Protein AF-A0A2G0CK53-F1 (afdb_monomer)

Sequence (238 aa):
MVSAQPGTYFRSELVPPPQMVYGMLENALGWHLPHQTRKEVMQGLTKLAKKQFGKVQIWKGHPWLSGKESKSAKSGYFSLLQYHLSLEKALVPEDLMTYDDLWSMHLRDRGMNFVGGSRRYDFRLEGLITKLRSTAKEKGPDKQEVGDRKEFVRIELEDLYETEEQKIHSSSLGDAFPMYYVSPKTRGFVVTRTPYRIPVRATPTVWRMLETLDSLAMAPTYLGTSEGWVATKISSDV

Mean predicted aligned error: 13.07 Å

Structure (mmCIF, N/CA/C/O backbone):
data_AF-A0A2G0CK53-F1
#
_entry.id   AF-A0A2G0CK53-F1
#
loop_
_atom_site.group_PDB
_atom_site.id
_atom_site.type_symbol
_atom_site.label_atom_id
_atom_site.label_alt_id
_atom_site.label_comp_id
_atom_site.label_asym_id
_atom_site.label_entity_id
_atom_site.label_seq_id
_atom_site.pdbx_PDB_ins_code
_atom_site.Cartn_x
_atom_site.Cartn_y
_atom_site.Cartn_z
_atom_site.occupancy
_atom_site.B_iso_or_equiv
_atom_site.auth_seq_id
_atom_site.auth_comp_id
_atom_site.auth_asym_id
_atom_site.auth_atom_id
_atom_site.pdbx_PDB_model_num
ATOM 1 N N . MET A 1 1 ? 3.882 -10.645 -0.180 1.00 54.62 1 MET A N 1
ATOM 2 C CA . MET A 1 1 ? 3.269 -9.308 -0.117 1.00 54.62 1 MET A CA 1
ATOM 3 C C . MET A 1 1 ? 4.350 -8.218 -0.104 1.00 54.62 1 MET A C 1
ATOM 5 O O . MET A 1 1 ? 5.265 -8.295 0.695 1.00 54.62 1 MET A O 1
ATOM 9 N N . VAL A 1 2 ? 4.338 -7.230 -1.001 1.00 44.91 2 VAL A N 1
ATOM 10 C CA . VAL A 1 2 ? 5.495 -6.333 -1.256 1.00 44.91 2 VAL A CA 1
ATOM 11 C C . VAL A 1 2 ? 5.549 -5.098 -0.336 1.00 44.91 2 VAL A C 1
ATOM 13 O O . VAL A 1 2 ? 4.781 -4.160 -0.523 1.00 44.91 2 VAL A O 1
ATOM 16 N N . SER A 1 3 ? 6.487 -5.027 0.614 1.00 43.44 3 SER A N 1
ATOM 17 C CA . SER A 1 3 ? 6.595 -3.892 1.558 1.00 43.44 3 SER A CA 1
ATOM 18 C C . SER A 1 3 ? 7.3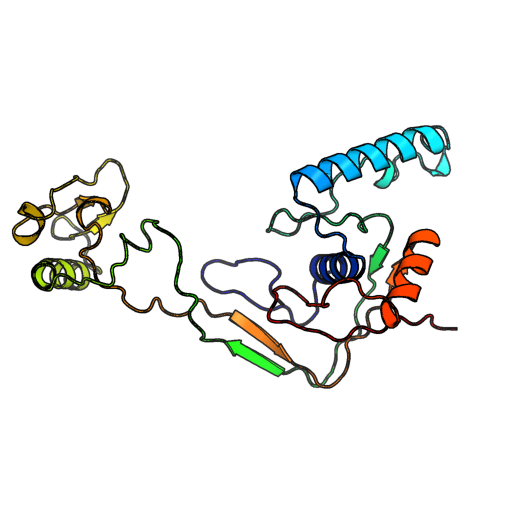44 -2.658 1.023 1.00 43.44 3 SER A C 1
ATOM 20 O O . SER A 1 3 ? 7.168 -1.550 1.539 1.00 43.44 3 SER A O 1
ATOM 22 N N . ALA A 1 4 ? 8.165 -2.821 -0.020 1.00 42.91 4 ALA A N 1
ATOM 23 C CA . ALA A 1 4 ? 8.859 -1.756 -0.749 1.00 42.91 4 ALA A CA 1
ATOM 24 C C . ALA A 1 4 ? 9.447 -2.277 -2.076 1.00 42.91 4 ALA A C 1
ATOM 26 O O . ALA A 1 4 ? 9.569 -3.485 -2.256 1.00 42.91 4 ALA A O 1
ATOM 27 N N . GLN A 1 5 ? 9.892 -1.376 -2.966 1.00 40.53 5 GLN A N 1
ATOM 28 C CA . GLN A 1 5 ? 10.814 -1.712 -4.064 1.00 40.53 5 GLN A CA 1
ATOM 29 C C . GLN A 1 5 ? 12.268 -1.723 -3.562 1.00 40.53 5 GLN A C 1
ATOM 31 O O . GLN A 1 5 ? 12.824 -0.654 -3.300 1.00 40.53 5 GLN A O 1
ATOM 36 N N . PRO A 1 6 ? 12.930 -2.884 -3.433 1.00 34.72 6 PRO A N 1
ATOM 37 C CA . PRO A 1 6 ? 14.384 -2.951 -3.470 1.00 34.72 6 PRO A CA 1
ATOM 38 C C . PRO A 1 6 ? 14.841 -3.015 -4.938 1.00 34.72 6 PRO A C 1
ATOM 40 O O . PRO A 1 6 ? 14.937 -4.088 -5.528 1.00 34.72 6 PRO A O 1
ATOM 43 N N . GLY A 1 7 ? 15.104 -1.862 -5.559 1.00 50.09 7 GLY A N 1
ATOM 44 C CA . GLY A 1 7 ? 15.605 -1.818 -6.940 1.00 50.09 7 GLY A CA 1
ATOM 45 C C . GLY A 1 7 ? 14.625 -2.413 -7.967 1.00 50.09 7 GLY A C 1
ATOM 46 O O . GLY A 1 7 ? 13.477 -1.983 -8.047 1.00 50.09 7 GLY A O 1
ATOM 47 N N . THR A 1 8 ? 15.076 -3.377 -8.777 1.00 41.81 8 THR A N 1
ATOM 48 C CA . THR A 1 8 ? 14.331 -3.971 -9.908 1.00 41.81 8 THR A CA 1
ATOM 49 C C . THR A 1 8 ? 13.354 -5.095 -9.541 1.00 41.81 8 THR A C 1
ATOM 51 O O . THR A 1 8 ? 12.640 -5.555 -10.431 1.00 41.81 8 THR A O 1
ATOM 54 N N . TYR A 1 9 ? 13.278 -5.526 -8.274 1.00 40.31 9 TYR A N 1
ATOM 55 C CA . TYR A 1 9 ? 12.501 -6.705 -7.866 1.00 40.31 9 TYR A CA 1
ATOM 56 C C . TYR A 1 9 ? 11.518 -6.402 -6.732 1.00 40.31 9 TYR A C 1
ATOM 58 O O . TYR A 1 9 ? 11.894 -5.845 -5.701 1.00 40.31 9 TYR A O 1
ATOM 66 N N . PHE A 1 10 ? 10.256 -6.804 -6.885 1.00 54.19 10 PHE A N 1
ATOM 67 C CA . PHE A 1 10 ? 9.254 -6.694 -5.829 1.00 54.19 10 PHE A CA 1
ATOM 68 C C . PHE A 1 10 ? 9.265 -7.952 -4.950 1.00 54.19 10 PHE A C 1
ATOM 70 O O . PHE A 1 10 ? 8.544 -8.916 -5.209 1.00 54.19 10 PHE A O 1
ATOM 77 N N . ARG A 1 11 ? 10.080 -7.944 -3.887 1.00 53.25 11 ARG A N 1
ATOM 78 C CA . ARG A 1 11 ? 10.091 -9.044 -2.912 1.00 53.25 11 ARG A CA 1
ATOM 79 C C . ARG A 1 11 ? 8.818 -9.053 -2.089 1.00 53.25 11 ARG A C 1
ATOM 81 O O . ARG A 1 11 ? 8.485 -8.080 -1.415 1.00 53.25 11 ARG A O 1
ATOM 88 N N . SER A 1 12 ? 8.153 -10.194 -2.118 1.00 63.59 12 SER A N 1
ATOM 89 C CA . SER A 1 12 ? 6.984 -10.462 -1.311 1.00 63.59 12 SER A CA 1
ATOM 90 C C . SER A 1 12 ? 7.384 -10.998 0.065 1.00 63.59 12 SER A C 1
ATOM 92 O O . SER A 1 12 ? 7.984 -12.057 0.167 1.00 63.59 12 SER A O 1
ATOM 94 N N . GLU A 1 13 ? 7.027 -10.284 1.130 1.00 75.94 13 GLU A N 1
ATOM 95 C CA . GLU A 1 13 ? 7.051 -10.789 2.503 1.00 75.94 13 GLU A CA 1
ATOM 96 C C . GLU A 1 13 ? 6.070 -11.957 2.647 1.00 75.94 13 GLU A C 1
ATOM 98 O O . GLU A 1 13 ? 4.979 -11.932 2.065 1.00 75.94 13 GLU A O 1
ATOM 103 N N . LEU A 1 14 ? 6.475 -12.970 3.418 1.00 83.94 14 LEU A N 1
ATOM 104 C CA . LEU A 1 14 ? 5.682 -14.172 3.709 1.00 83.94 14 LEU A CA 1
ATOM 105 C C . LEU A 1 14 ? 4.490 -13.888 4.627 1.00 83.94 14 LEU A C 1
ATOM 107 O O . LEU A 1 14 ? 3.560 -14.683 4.701 1.00 83.94 14 LEU A O 1
ATOM 111 N N . VAL A 1 15 ? 4.528 -12.762 5.332 1.00 86.44 15 VAL A N 1
ATOM 112 C CA . VAL A 1 15 ? 3.482 -12.289 6.234 1.00 86.44 15 VAL A CA 1
ATOM 113 C C . VAL A 1 15 ? 3.083 -10.890 5.778 1.00 86.44 15 VAL A C 1
ATOM 115 O O . VAL A 1 15 ? 3.970 -10.116 5.412 1.00 86.44 15 VAL A O 1
ATOM 118 N N . PRO A 1 16 ? 1.787 -10.537 5.780 1.00 86.25 16 PRO A N 1
ATOM 119 C CA . PRO A 1 16 ? 1.376 -9.187 5.429 1.00 86.25 16 PRO A CA 1
ATOM 120 C C . PRO A 1 16 ? 1.971 -8.166 6.404 1.00 86.25 16 PRO A C 1
ATOM 122 O O . PRO A 1 16 ? 1.742 -8.273 7.613 1.00 86.25 16 PRO A O 1
ATOM 125 N N . PRO A 1 17 ? 2.684 -7.139 5.911 1.00 86.00 17 PRO A N 1
ATOM 126 C CA . PRO A 1 17 ? 3.134 -6.056 6.767 1.00 86.00 17 PRO A CA 1
ATOM 127 C C . PRO A 1 17 ? 1.921 -5.282 7.309 1.00 86.00 17 PRO A C 1
ATOM 129 O O . PRO A 1 17 ? 0.901 -5.175 6.617 1.00 86.00 17 PRO A O 1
ATOM 132 N N . PRO A 1 18 ? 2.023 -4.650 8.495 1.00 87.69 18 PRO A N 1
ATOM 133 C CA . PRO A 1 18 ? 0.874 -4.017 9.140 1.00 87.69 18 PRO A CA 1
ATOM 134 C C . PRO A 1 18 ? 0.131 -3.003 8.273 1.00 87.69 18 PRO A C 1
ATOM 136 O O . PRO A 1 18 ? -1.093 -2.965 8.268 1.00 87.69 18 PRO A O 1
ATOM 139 N N . GLN A 1 19 ? 0.866 -2.236 7.468 1.00 86.94 19 GLN A N 1
ATOM 140 C CA . GLN A 1 19 ? 0.281 -1.227 6.587 1.00 86.94 19 GLN A CA 1
ATOM 141 C C . GLN A 1 19 ? -0.635 -1.828 5.510 1.00 86.94 19 GLN A C 1
ATOM 143 O O . GLN A 1 19 ? -1.606 -1.186 5.120 1.00 86.94 19 GLN A O 1
ATOM 148 N N . MET A 1 20 ? -0.369 -3.058 5.054 1.00 87.56 20 MET A N 1
ATOM 149 C CA . MET A 1 20 ? -1.257 -3.746 4.112 1.00 87.56 20 MET A CA 1
ATOM 150 C C . MET A 1 20 ? -2.536 -4.218 4.779 1.00 87.56 20 MET A C 1
ATOM 152 O O . MET A 1 20 ? -3.602 -4.060 4.197 1.00 87.56 20 MET A O 1
ATOM 156 N N . VAL A 1 21 ? -2.442 -4.751 5.998 1.00 91.38 21 VAL A N 1
ATOM 157 C CA . VAL A 1 21 ? -3.626 -5.144 6.771 1.00 91.38 21 VAL A CA 1
ATOM 158 C C . VAL A 1 21 ? -4.476 -3.912 7.075 1.00 91.38 21 VAL A C 1
ATOM 160 O O . VAL A 1 21 ? -5.684 -3.938 6.880 1.00 91.38 21 VAL A O 1
ATOM 163 N N . TYR A 1 22 ? -3.852 -2.797 7.462 1.00 91.81 22 TYR A N 1
ATOM 164 C CA . TYR A 1 22 ? -4.562 -1.537 7.661 1.00 91.81 22 TYR A CA 1
ATOM 165 C C . TYR A 1 22 ? -5.232 -1.043 6.381 1.00 91.81 22 TYR A C 1
ATOM 167 O O . TYR A 1 22 ? -6.412 -0.721 6.413 1.00 91.81 22 TYR A O 1
ATOM 175 N N . GLY A 1 23 ? -4.518 -1.022 5.253 1.00 90.06 23 GLY A N 1
ATOM 176 C CA . GLY A 1 23 ? -5.098 -0.639 3.964 1.00 90.06 23 GLY A CA 1
ATOM 177 C C . GLY A 1 23 ? -6.263 -1.537 3.545 1.00 90.06 23 GLY A C 1
ATOM 178 O O . GLY A 1 23 ? -7.275 -1.033 3.075 1.00 90.06 23 GLY A O 1
ATOM 179 N N . MET A 1 24 ? -6.155 -2.848 3.774 1.00 92.44 24 MET A N 1
ATOM 180 C CA . MET A 1 24 ? -7.221 -3.817 3.515 1.00 92.44 24 MET A CA 1
ATOM 181 C C . MET A 1 24 ? -8.465 -3.545 4.372 1.00 92.44 24 MET A C 1
ATOM 183 O O . MET A 1 24 ? -9.572 -3.547 3.843 1.00 92.44 24 MET A O 1
ATOM 187 N N . LEU A 1 25 ? -8.297 -3.289 5.673 1.00 93.44 25 LEU A N 1
ATOM 188 C CA . LEU A 1 25 ? -9.416 -2.995 6.575 1.00 93.44 25 LEU A CA 1
ATOM 189 C C . LEU A 1 25 ? -10.057 -1.638 6.271 1.00 93.44 25 LEU A C 1
ATOM 191 O O . LEU A 1 25 ? -11.276 -1.524 6.251 1.00 93.44 25 LEU A O 1
ATOM 195 N N . GLU A 1 26 ? -9.256 -0.612 5.988 1.00 92.69 26 GLU A N 1
ATOM 196 C CA . GLU A 1 26 ? -9.766 0.696 5.567 1.00 92.69 26 GLU A CA 1
ATOM 197 C C . GLU A 1 26 ? -10.551 0.608 4.258 1.00 92.69 26 GLU A C 1
ATOM 199 O O . GLU A 1 26 ? -11.600 1.228 4.130 1.00 92.69 26 GLU A O 1
ATOM 204 N N . ASN A 1 27 ? -10.065 -0.184 3.305 1.00 90.81 27 ASN A N 1
ATOM 205 C CA . ASN A 1 27 ? -10.758 -0.489 2.061 1.00 90.81 27 ASN A CA 1
ATOM 206 C C . ASN A 1 27 ? -12.101 -1.194 2.333 1.00 90.81 27 ASN A C 1
ATOM 208 O O . ASN A 1 27 ? -13.136 -0.723 1.875 1.00 90.81 27 ASN A O 1
ATOM 212 N N . ALA A 1 28 ? -12.121 -2.223 3.187 1.00 92.19 28 ALA A N 1
ATOM 213 C CA . ALA A 1 28 ? -13.361 -2.891 3.593 1.00 92.19 28 ALA A CA 1
ATOM 214 C C . ALA A 1 28 ? -14.378 -1.927 4.242 1.00 92.19 28 ALA A C 1
ATOM 216 O O . ALA A 1 28 ? -15.580 -2.056 4.026 1.00 92.19 28 ALA A O 1
ATOM 217 N N . LEU A 1 29 ? -13.895 -0.925 4.987 1.00 92.38 29 LEU A N 1
ATOM 218 C CA . LEU A 1 29 ? -14.700 0.150 5.585 1.00 92.38 29 LEU A CA 1
ATOM 219 C C . LEU A 1 29 ? -15.085 1.268 4.591 1.00 92.38 29 LEU A C 1
ATOM 221 O O . LEU A 1 29 ? -15.779 2.213 4.966 1.00 92.38 29 LEU A O 1
ATOM 225 N N . GLY A 1 30 ? -14.629 1.200 3.338 1.00 90.75 30 GLY A N 1
ATOM 226 C CA . GLY A 1 30 ? -14.894 2.190 2.291 1.00 90.75 30 GLY A CA 1
ATOM 227 C C . GLY A 1 30 ? -14.040 3.462 2.381 1.00 90.75 30 GLY A C 1
ATOM 228 O O . GLY A 1 30 ? -14.363 4.475 1.762 1.00 90.75 30 GLY A O 1
ATOM 229 N N . TRP A 1 31 ? -12.943 3.460 3.143 1.00 91.25 31 TRP A N 1
ATOM 230 C CA . TRP A 1 31 ? -12.092 4.633 3.392 1.00 91.25 31 TRP A CA 1
ATOM 231 C C . TRP A 1 31 ? -11.041 4.847 2.289 1.00 91.25 31 TRP A C 1
ATOM 233 O O . TRP A 1 31 ? -9.831 4.947 2.527 1.00 91.25 31 TRP A O 1
ATOM 243 N N . HIS A 1 32 ? -11.510 4.986 1.051 1.00 85.06 32 HIS A N 1
ATOM 244 C CA . HIS A 1 32 ? -10.690 5.271 -0.133 1.00 85.06 32 HIS A CA 1
ATOM 245 C C . HIS A 1 32 ? -10.339 6.751 -0.266 1.00 85.06 32 HIS A C 1
ATOM 247 O O . HIS A 1 32 ? -10.683 7.424 -1.235 1.00 85.06 32 HIS A O 1
ATOM 253 N N . LEU A 1 33 ? -9.655 7.280 0.740 1.00 88.62 33 LEU A N 1
ATOM 254 C CA . LEU A 1 33 ? -9.326 8.696 0.788 1.00 88.62 33 LEU A CA 1
ATOM 255 C C . LEU A 1 33 ? -7.995 8.987 0.074 1.00 88.62 33 LEU A C 1
ATOM 257 O O . LEU A 1 33 ? -7.005 8.296 0.345 1.00 88.62 33 LEU A O 1
ATOM 261 N N . PRO A 1 34 ? -7.926 10.029 -0.777 1.00 88.75 34 PRO A N 1
ATOM 262 C CA . PRO A 1 34 ? -6.667 10.540 -1.309 1.00 88.75 34 PRO A CA 1
ATOM 263 C C . PRO A 1 34 ? -5.713 10.987 -0.196 1.00 88.75 34 PRO A C 1
ATOM 265 O O . PRO A 1 34 ? -6.146 11.381 0.888 1.00 88.75 34 PRO A O 1
ATOM 268 N N . HIS A 1 35 ? -4.406 10.995 -0.476 1.00 86.44 35 HIS A N 1
ATOM 269 C CA . HIS A 1 35 ? -3.365 11.359 0.503 1.00 86.44 35 HIS A CA 1
ATOM 270 C C . HIS A 1 35 ? -3.620 12.704 1.193 1.00 86.44 35 HIS A C 1
ATOM 272 O O . HIS A 1 35 ? -3.503 12.820 2.412 1.00 86.44 35 HIS A O 1
ATOM 278 N N . GLN A 1 36 ? -4.011 13.716 0.418 1.00 89.31 36 GLN A N 1
ATOM 279 C CA . GLN A 1 36 ? -4.287 15.052 0.940 1.00 89.31 36 GLN A CA 1
ATOM 280 C C . GLN A 1 36 ? -5.483 15.045 1.905 1.00 89.31 36 GLN A C 1
ATOM 282 O O . GLN A 1 36 ? -5.373 15.518 3.035 1.00 89.31 36 GLN A O 1
ATOM 287 N N . THR A 1 37 ? -6.582 14.403 1.510 1.00 92.56 37 THR A N 1
ATOM 288 C CA . THR A 1 37 ? -7.776 14.249 2.349 1.00 92.56 37 THR A CA 1
ATOM 289 C C . THR A 1 37 ? -7.476 13.456 3.622 1.00 92.56 37 THR A C 1
ATOM 291 O O . THR A 1 37 ? -7.941 13.816 4.700 1.00 92.56 37 THR A O 1
ATOM 294 N N . ARG A 1 38 ? -6.637 12.412 3.553 1.00 90.81 38 ARG A N 1
ATOM 295 C CA . ARG A 1 38 ? -6.195 11.660 4.743 1.00 90.81 38 ARG A CA 1
ATOM 296 C C . ARG A 1 38 ? -5.470 12.553 5.744 1.00 90.81 38 ARG A C 1
ATOM 298 O O . ARG A 1 38 ? -5.725 12.451 6.943 1.00 90.81 38 ARG A O 1
ATOM 305 N N . LYS A 1 39 ? -4.589 13.441 5.270 1.00 89.81 39 LYS A N 1
ATOM 306 C CA . LYS A 1 39 ? -3.875 14.392 6.137 1.00 89.81 39 LYS A CA 1
ATOM 307 C C . LYS A 1 39 ? -4.840 15.347 6.827 1.00 89.81 39 LYS A C 1
ATOM 309 O O . LYS A 1 39 ? -4.709 15.573 8.027 1.00 89.81 39 LYS A O 1
ATOM 314 N N . GLU A 1 40 ? -5.817 15.866 6.094 1.00 93.00 40 GLU A N 1
ATOM 315 C CA . GLU A 1 40 ? -6.851 16.752 6.637 1.00 93.00 40 GLU A CA 1
ATOM 316 C C . GLU A 1 40 ? -7.693 16.047 7.707 1.00 93.00 40 GLU A C 1
ATOM 318 O O . GLU A 1 40 ? -7.871 16.584 8.805 1.00 93.00 40 GLU A O 1
ATOM 323 N N . VAL A 1 41 ? -8.123 14.808 7.441 1.00 92.56 41 VAL A N 1
ATOM 324 C CA . VAL A 1 41 ? -8.849 13.973 8.409 1.00 92.56 41 VAL A CA 1
ATOM 325 C C . VAL A 1 41 ? -8.010 13.740 9.664 1.00 92.56 41 VAL A C 1
ATOM 327 O O . VAL A 1 41 ? -8.489 13.991 10.770 1.00 92.56 41 VAL A O 1
ATOM 330 N N . MET A 1 42 ? -6.741 13.341 9.527 1.00 90.44 42 MET A N 1
ATOM 331 C CA . MET A 1 42 ? -5.854 13.140 10.677 1.00 90.44 42 MET A CA 1
ATOM 332 C C . MET A 1 42 ? -5.657 14.414 11.494 1.00 90.44 42 MET A C 1
ATOM 334 O O . MET A 1 42 ? -5.734 14.372 12.721 1.00 90.44 42 MET A O 1
ATOM 338 N N . GLN A 1 43 ? -5.458 15.561 10.844 1.00 90.81 43 GLN A N 1
ATOM 339 C CA . GLN A 1 43 ? -5.349 16.844 11.538 1.00 90.81 43 GLN A CA 1
ATOM 340 C C . GLN A 1 43 ? -6.632 17.187 12.302 1.00 90.81 43 GLN A C 1
ATOM 342 O O . GLN A 1 43 ? -6.556 17.664 13.437 1.00 90.81 43 GLN A O 1
ATOM 347 N N . GLY A 1 44 ? -7.802 16.935 11.707 1.00 92.81 44 GLY A N 1
ATOM 348 C CA . GLY A 1 44 ? -9.101 17.098 12.358 1.00 92.81 44 GLY A CA 1
ATOM 349 C C . GLY A 1 44 ? -9.239 16.213 13.598 1.00 92.81 44 GLY A C 1
ATOM 350 O O . GLY A 1 44 ? -9.517 16.718 14.689 1.00 92.81 44 GLY A O 1
ATOM 351 N N . LEU A 1 45 ? -8.953 14.916 13.458 1.00 90.38 45 LEU A N 1
ATOM 352 C CA . LEU A 1 45 ? -8.980 13.944 14.555 1.00 90.38 45 LEU A CA 1
ATOM 353 C C . LEU A 1 45 ? -8.020 14.339 15.684 1.00 90.38 45 LEU A C 1
ATOM 355 O O . LEU A 1 45 ? -8.408 14.349 16.850 1.00 90.38 45 LEU A O 1
ATOM 359 N N . THR A 1 46 ? -6.794 14.750 15.357 1.00 91.00 46 THR A N 1
ATOM 360 C CA . THR A 1 46 ? -5.812 15.199 16.352 1.00 91.00 46 THR A CA 1
ATOM 361 C C . THR A 1 46 ? -6.254 16.477 17.067 1.00 91.00 46 THR A C 1
ATOM 363 O O . THR A 1 46 ? -6.066 16.589 18.279 1.00 91.00 46 THR A O 1
ATOM 366 N N . LYS A 1 47 ? -6.867 17.444 16.369 1.00 92.62 47 LYS A N 1
ATOM 367 C CA . LYS A 1 47 ? -7.419 18.658 17.002 1.00 92.62 47 LYS A CA 1
ATOM 368 C C . LYS A 1 47 ? -8.523 18.309 18.004 1.00 92.62 47 LYS A C 1
ATOM 370 O O . LYS A 1 47 ? -8.504 18.823 19.124 1.00 92.62 47 LYS A O 1
ATOM 375 N N . LEU A 1 48 ? -9.444 17.418 17.631 1.00 91.06 48 LEU A N 1
ATOM 376 C CA . LEU A 1 48 ? -10.512 16.946 18.517 1.00 91.06 48 LEU A CA 1
ATOM 377 C C . LEU A 1 48 ? -9.949 16.196 19.731 1.00 91.06 48 LEU A C 1
ATOM 379 O O . LEU A 1 48 ? -10.318 16.505 20.865 1.00 91.06 48 LEU A O 1
ATOM 383 N N . ALA A 1 49 ? -8.990 15.296 19.509 1.00 89.62 49 ALA A N 1
ATOM 384 C CA . ALA A 1 49 ? -8.326 14.548 20.570 1.00 89.62 49 ALA A CA 1
ATOM 385 C C . ALA A 1 49 ? -7.600 15.473 21.561 1.00 89.62 49 ALA A C 1
ATOM 387 O O . ALA A 1 49 ? -7.766 15.336 22.772 1.00 89.62 49 ALA A O 1
ATOM 388 N N . LYS A 1 50 ? -6.858 16.480 21.073 1.00 91.12 50 LYS A N 1
ATOM 389 C CA . LYS A 1 50 ? -6.207 17.492 21.926 1.00 91.12 50 LYS A CA 1
ATOM 390 C C . LYS A 1 50 ? -7.216 18.304 22.734 1.00 91.12 50 LYS A C 1
ATOM 392 O O . LYS A 1 50 ? -6.962 18.579 23.904 1.00 91.12 50 LYS A O 1
ATOM 397 N N . LYS A 1 51 ? -8.351 18.679 22.137 1.00 91.75 51 LYS A N 1
ATOM 398 C CA . LYS A 1 51 ? -9.408 19.430 22.828 1.00 91.75 51 LYS A CA 1
ATOM 399 C C . LYS A 1 51 ? -10.017 18.623 23.978 1.00 91.75 51 LYS A C 1
ATOM 401 O O . LYS A 1 51 ? -10.251 19.190 25.040 1.00 91.75 51 LYS A O 1
ATOM 406 N N . GLN A 1 52 ? -10.256 17.328 23.771 1.00 89.62 52 GLN A N 1
ATOM 407 C CA . GLN A 1 52 ? -10.882 16.455 24.768 1.00 89.62 52 GLN A CA 1
ATOM 408 C C . GLN A 1 52 ? -9.898 15.965 25.838 1.00 89.62 52 GLN A C 1
ATOM 410 O O . GLN A 1 52 ? -10.198 16.025 27.026 1.00 89.62 52 GLN A O 1
ATOM 415 N N . PHE A 1 53 ? -8.709 15.514 25.434 1.00 89.88 53 PHE A N 1
ATOM 416 C CA . PHE A 1 53 ? -7.793 14.773 26.308 1.00 89.88 53 PHE A CA 1
ATOM 417 C C . PHE A 1 53 ? -6.481 15.505 26.601 1.00 89.88 53 PHE A C 1
ATOM 419 O O . PHE A 1 53 ? -5.710 15.057 27.443 1.00 89.88 53 PHE A O 1
ATOM 426 N N . GLY A 1 54 ? -6.213 16.654 25.971 1.00 84.62 54 GLY A N 1
ATOM 427 C CA . GLY A 1 54 ? -4.928 17.353 26.096 1.00 84.62 54 GLY A CA 1
ATOM 428 C C . GLY A 1 54 ? -4.600 17.872 27.501 1.00 84.62 54 GLY A C 1
ATOM 429 O O . GLY A 1 54 ? -3.433 18.104 27.801 1.00 84.62 54 GLY A O 1
ATOM 430 N N . LYS A 1 55 ? -5.607 18.036 28.370 1.00 86.88 55 LYS A N 1
ATOM 431 C CA . LYS A 1 55 ? -5.432 18.436 29.780 1.00 86.88 55 LYS A CA 1
ATOM 432 C C . LYS A 1 55 ? -5.362 17.248 30.748 1.00 86.88 55 LYS A C 1
ATOM 434 O O . LYS A 1 55 ? -5.075 17.441 31.925 1.00 86.88 55 LYS A O 1
ATOM 439 N N . VAL A 1 56 ? -5.628 16.031 30.275 1.00 89.25 56 VAL A N 1
ATOM 440 C CA . VAL A 1 56 ? -5.651 14.825 31.107 1.00 89.25 56 VAL A CA 1
ATOM 441 C C . VAL A 1 56 ? -4.231 14.269 31.204 1.00 89.25 56 VAL A C 1
ATOM 443 O O . VAL A 1 56 ? -3.646 13.887 30.193 1.00 89.25 56 VAL A O 1
ATOM 446 N N . GLN A 1 57 ? -3.674 14.202 32.419 1.00 83.56 57 GLN A N 1
ATOM 447 C CA . GLN A 1 57 ? -2.270 13.809 32.630 1.00 83.56 57 GLN A CA 1
ATOM 448 C C . GLN A 1 57 ? -1.943 12.414 32.084 1.00 83.56 57 GLN A C 1
ATOM 450 O O . GLN A 1 57 ? -0.869 12.227 31.524 1.00 83.56 57 GLN A O 1
ATOM 455 N N . ILE A 1 58 ? -2.889 11.472 32.164 1.00 85.88 58 ILE A N 1
ATOM 456 C CA . ILE A 1 58 ? -2.733 10.096 31.655 1.00 85.88 58 ILE A CA 1
ATOM 457 C C . ILE A 1 58 ? -2.420 10.082 30.150 1.00 85.88 58 ILE A C 1
ATOM 459 O O . ILE A 1 58 ? -1.664 9.241 29.676 1.00 85.88 58 ILE A O 1
ATOM 463 N N . TRP A 1 59 ? -2.967 11.037 29.394 1.00 83.19 59 TRP A N 1
ATOM 464 C CA . TRP A 1 59 ? -2.816 11.105 27.940 1.00 83.19 59 TRP A CA 1
ATOM 465 C C . TRP A 1 59 ? -1.679 12.027 27.491 1.00 83.19 59 TRP A C 1
ATOM 467 O O . TRP A 1 59 ? -1.410 12.141 26.292 1.00 83.19 59 TRP A O 1
ATOM 477 N N . LYS A 1 60 ? -0.991 12.693 28.424 1.00 83.94 60 LYS A N 1
ATOM 478 C CA . LYS A 1 60 ? 0.073 13.646 28.104 1.00 83.94 60 LYS A CA 1
ATOM 479 C C . LYS A 1 60 ? 1.210 12.937 27.360 1.00 83.94 60 LYS A C 1
ATOM 481 O O . LYS A 1 60 ? 1.809 11.997 27.862 1.00 83.94 60 LYS A O 1
ATOM 486 N N . GLY A 1 61 ? 1.514 13.408 26.150 1.00 81.25 61 GLY A N 1
ATOM 487 C CA . GLY A 1 61 ? 2.569 12.833 25.306 1.00 81.25 61 GLY A CA 1
ATOM 488 C C . GLY A 1 61 ? 2.160 11.597 24.496 1.00 81.25 61 GLY A C 1
ATOM 489 O O . GLY A 1 61 ? 2.993 11.066 23.765 1.00 81.25 61 GLY A O 1
ATOM 490 N N . HIS A 1 62 ? 0.898 11.158 24.558 1.00 84.69 62 HIS A N 1
ATOM 491 C CA . HIS A 1 62 ? 0.439 10.011 23.776 1.00 84.69 62 HIS A CA 1
ATOM 492 C C . HIS A 1 62 ? 0.537 10.283 22.253 1.00 84.69 62 HIS A C 1
ATOM 494 O O . HIS A 1 62 ? 0.112 11.358 21.807 1.00 84.69 62 HIS A O 1
ATOM 500 N N . PRO A 1 63 ? 1.025 9.336 21.417 1.00 84.12 63 PRO A N 1
ATOM 501 C CA . PRO A 1 63 ? 1.227 9.547 19.976 1.00 84.12 63 PRO A CA 1
ATOM 502 C C . PRO A 1 63 ? -0.012 10.047 19.225 1.00 84.12 63 PRO A C 1
ATOM 504 O O . PRO A 1 63 ? 0.103 10.929 18.375 1.00 84.12 63 PRO A O 1
ATOM 507 N N . TRP A 1 64 ? -1.200 9.572 19.604 1.00 83.94 64 TRP A N 1
ATOM 508 C CA . TRP A 1 64 ? -2.487 10.025 19.057 1.00 83.94 64 TRP A CA 1
ATOM 509 C C . TRP A 1 64 ? -2.705 11.544 19.172 1.00 83.94 64 TRP A C 1
ATOM 511 O O . TRP A 1 64 ? -3.214 12.175 18.245 1.00 83.94 64 TRP A O 1
ATOM 521 N N . LEU A 1 65 ? -2.250 12.155 20.275 1.00 86.50 65 LEU A N 1
ATOM 522 C CA . LEU A 1 65 ? -2.317 13.605 20.465 1.00 86.50 65 LEU A CA 1
ATOM 523 C C . LEU A 1 65 ? -1.285 14.349 19.621 1.00 86.50 65 LEU A C 1
ATOM 525 O O . LEU A 1 65 ? -1.453 15.536 19.368 1.00 86.50 65 LEU A O 1
ATOM 529 N N . SER A 1 66 ? -0.209 13.696 19.188 1.00 82.00 66 SER A N 1
ATOM 530 C CA . SER A 1 66 ? 0.772 14.320 18.299 1.00 82.00 66 SER A CA 1
ATOM 531 C C . SER A 1 66 ? 0.300 14.350 16.844 1.00 82.00 66 SER A C 1
ATOM 533 O O . SER A 1 66 ? 0.673 15.267 16.116 1.00 82.00 66 SER A O 1
ATOM 535 N N . GLY A 1 67 ? -0.520 13.373 16.432 1.00 76.69 67 GLY A N 1
ATOM 536 C CA . GLY A 1 67 ? -0.975 13.210 15.048 1.00 76.69 67 GLY A CA 1
ATOM 537 C C . GLY A 1 67 ? 0.134 12.842 14.058 1.00 76.69 67 GLY A C 1
ATOM 538 O O . GLY A 1 67 ? -0.096 12.868 12.853 1.00 76.69 67 GLY A O 1
ATOM 539 N N . LYS A 1 68 ? 1.344 12.532 14.543 1.00 80.44 68 LYS A N 1
ATOM 540 C CA . LYS A 1 68 ? 2.483 12.151 13.705 1.00 80.44 68 LYS A CA 1
ATOM 541 C C . LYS A 1 68 ? 2.273 10.778 13.077 1.00 80.44 68 LYS A C 1
ATOM 543 O O . LYS A 1 68 ? 2.184 9.784 13.796 1.00 80.44 68 LYS A O 1
ATOM 548 N N . GLU A 1 69 ? 2.278 10.730 11.751 1.00 77.19 69 GLU A N 1
ATOM 549 C CA . GLU A 1 69 ? 2.216 9.501 10.957 1.00 77.19 69 GLU A CA 1
ATOM 550 C C . GLU A 1 69 ? 3.152 8.423 11.541 1.00 77.19 69 GLU A C 1
ATOM 552 O O . GLU A 1 69 ? 4.365 8.615 11.668 1.00 77.19 69 GLU A O 1
ATOM 557 N N . SER A 1 70 ? 2.577 7.298 11.973 1.00 67.56 70 SER A N 1
ATOM 558 C CA . SER A 1 70 ? 3.332 6.173 12.515 1.00 67.56 70 SER A CA 1
ATOM 559 C C . SER A 1 70 ? 3.994 5.468 11.334 1.00 67.56 70 SER A C 1
ATOM 561 O O . SER A 1 70 ? 3.278 5.035 10.432 1.00 67.56 70 SER A O 1
ATOM 563 N N . LYS A 1 71 ? 5.338 5.420 11.332 1.00 60.50 71 LYS A N 1
ATOM 564 C CA . LYS A 1 71 ? 6.219 4.788 10.325 1.00 60.50 71 LYS A CA 1
ATOM 565 C C . LYS A 1 71 ? 5.521 4.570 8.978 1.00 60.50 71 LYS A C 1
ATOM 567 O O . LYS A 1 71 ? 4.947 3.499 8.748 1.00 60.50 71 LYS A O 1
ATOM 572 N N . SER A 1 72 ? 5.576 5.576 8.101 1.00 57.72 72 SER A N 1
ATOM 573 C CA . SER A 1 72 ? 5.050 5.411 6.747 1.00 57.72 72 SER A CA 1
ATOM 574 C C . SER A 1 72 ? 5.713 4.189 6.114 1.00 57.72 72 SER A C 1
ATOM 576 O O . SER A 1 72 ? 6.917 3.955 6.278 1.00 57.72 72 SER A O 1
ATOM 578 N N . ALA A 1 73 ? 4.940 3.403 5.366 1.00 60.72 73 ALA A N 1
ATOM 579 C CA . ALA A 1 73 ? 5.557 2.482 4.421 1.00 60.72 73 ALA A CA 1
ATOM 580 C C . ALA A 1 73 ? 6.496 3.288 3.501 1.00 60.72 73 ALA A C 1
ATOM 582 O O . ALA A 1 73 ? 6.323 4.502 3.338 1.00 60.72 73 ALA A O 1
ATOM 583 N N . LYS A 1 74 ? 7.476 2.643 2.854 1.00 62.12 74 LYS A N 1
ATOM 584 C CA . LYS A 1 74 ? 8.330 3.347 1.873 1.00 62.12 74 LYS A CA 1
ATOM 585 C C . LYS A 1 74 ? 7.519 3.973 0.722 1.00 62.12 74 LYS A C 1
ATOM 587 O O . LYS A 1 74 ? 8.037 4.819 0.010 1.00 62.12 74 LYS A O 1
ATOM 592 N N . SER A 1 75 ? 6.249 3.586 0.572 1.00 65.56 75 SER A N 1
ATOM 593 C CA . SER A 1 75 ? 5.266 4.179 -0.338 1.00 65.56 75 SER A CA 1
ATOM 594 C C . SER A 1 75 ? 4.703 5.538 0.106 1.00 65.56 75 SER A C 1
ATOM 596 O O . SER A 1 75 ? 3.912 6.120 -0.626 1.00 65.56 75 SER A O 1
ATOM 598 N N . GLY A 1 76 ? 5.045 6.039 1.299 1.00 74.56 76 GLY A N 1
ATOM 599 C CA . GLY A 1 76 ? 4.476 7.275 1.856 1.00 74.56 76 GLY A CA 1
ATOM 600 C C . GLY A 1 76 ? 3.039 7.132 2.372 1.00 74.56 76 GLY A C 1
ATOM 601 O O . GLY A 1 76 ? 2.445 8.113 2.814 1.00 74.56 76 GLY A O 1
ATOM 602 N N . TYR A 1 77 ? 2.482 5.918 2.341 1.00 83.31 77 TYR A N 1
ATOM 603 C CA . TYR A 1 77 ? 1.174 5.610 2.911 1.00 83.31 77 TYR A CA 1
ATOM 604 C C . TYR A 1 77 ? 1.217 5.611 4.445 1.00 83.31 77 TYR A C 1
ATOM 606 O O . TYR A 1 77 ? 2.116 5.009 5.047 1.00 83.31 77 TYR A O 1
ATOM 614 N N . PHE A 1 78 ? 0.196 6.216 5.056 1.00 87.56 78 PHE A N 1
ATOM 615 C CA . PHE A 1 78 ? -0.130 6.083 6.472 1.00 87.56 78 PHE A CA 1
ATOM 616 C C . PHE A 1 78 ? -1.619 5.752 6.647 1.00 87.56 78 PHE A C 1
ATOM 618 O O . PHE A 1 78 ? -2.474 6.153 5.84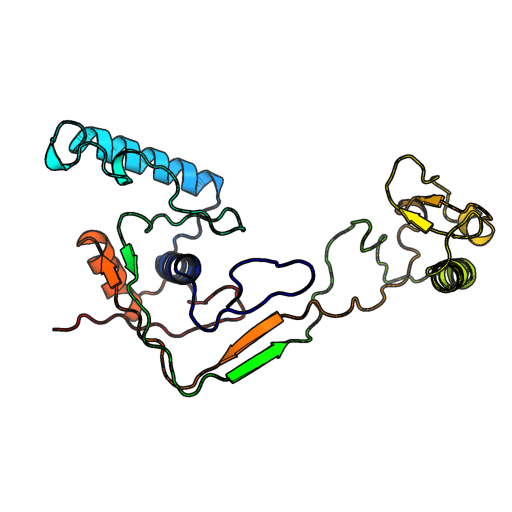9 1.00 87.56 78 PHE A O 1
ATOM 625 N N . SER A 1 79 ? -1.915 5.023 7.719 1.00 90.69 79 SER A N 1
ATOM 626 C CA . SER A 1 79 ? -3.261 4.565 8.048 1.00 90.69 79 SER A CA 1
ATOM 627 C C . SER A 1 79 ? -3.955 5.495 9.046 1.00 90.69 79 SER A C 1
ATOM 629 O O . SER A 1 79 ? -3.335 5.975 9.997 1.00 90.69 79 SER A O 1
ATOM 631 N N . LEU A 1 80 ? -5.264 5.689 8.877 1.00 91.88 80 LEU A N 1
ATOM 632 C CA . LEU A 1 80 ? -6.141 6.327 9.862 1.00 91.88 80 LEU A CA 1
ATOM 633 C C . LEU A 1 80 ? -6.352 5.444 11.104 1.00 91.88 80 LEU A C 1
ATOM 635 O O . LEU A 1 80 ? -6.621 5.951 12.192 1.00 91.88 80 LEU A O 1
ATOM 639 N N . LEU A 1 81 ? -6.173 4.129 10.964 1.00 92.00 81 LEU A N 1
ATOM 640 C CA . LEU A 1 81 ? -6.273 3.151 12.049 1.00 92.00 81 LEU A CA 1
ATOM 641 C C . LEU A 1 81 ? -5.020 3.101 12.939 1.00 92.00 81 LEU A C 1
ATOM 643 O O . LEU A 1 81 ? -5.070 2.491 14.001 1.00 92.00 81 LEU A O 1
ATOM 647 N N . GLN A 1 82 ? -3.921 3.772 12.574 1.00 89.12 82 GLN A N 1
ATOM 648 C CA . GLN A 1 82 ? -2.596 3.631 13.210 1.00 89.12 82 GLN A CA 1
ATOM 649 C C . GLN A 1 82 ? -2.539 3.853 14.737 1.00 89.12 82 GLN A C 1
ATOM 651 O O . GLN A 1 82 ? -1.594 3.412 15.384 1.00 89.12 82 GLN A O 1
ATOM 656 N N . TYR A 1 83 ? -3.515 4.560 15.317 1.00 89.88 83 TYR A N 1
ATOM 657 C CA . TYR A 1 83 ? -3.613 4.786 16.769 1.00 89.88 83 TYR A CA 1
ATOM 658 C C . TYR A 1 83 ? -4.761 4.036 17.438 1.00 89.88 83 TYR A C 1
ATOM 660 O O . TYR A 1 83 ? -4.906 4.090 18.657 1.00 89.88 83 TYR A O 1
ATOM 668 N N . HIS A 1 84 ? -5.609 3.397 16.642 1.00 91.12 84 HIS 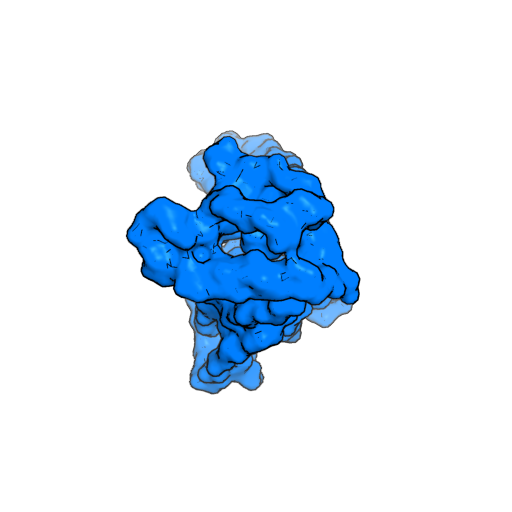A N 1
ATOM 669 C CA . HIS A 1 84 ? -6.848 2.781 17.094 1.00 91.12 84 HIS A CA 1
ATOM 670 C C . HIS A 1 84 ? -6.899 1.281 16.826 1.00 91.12 84 HIS A C 1
ATOM 672 O O . HIS A 1 84 ? -7.846 0.636 17.274 1.00 91.12 84 HIS A O 1
ATOM 678 N N . LEU A 1 85 ? -5.897 0.755 16.124 1.00 93.00 85 LEU A N 1
ATOM 679 C CA . LEU A 1 85 ? -5.699 -0.644 15.813 1.00 93.00 85 LEU A CA 1
ATOM 680 C C . LEU A 1 85 ? -4.202 -0.961 15.904 1.00 93.00 85 LEU A C 1
ATOM 682 O O . LEU A 1 85 ? -3.370 -0.246 15.347 1.00 93.00 85 LEU A O 1
ATOM 686 N N . SER A 1 86 ? -3.869 -2.047 16.589 1.00 92.19 86 SER A N 1
ATOM 687 C CA . SER A 1 86 ? -2.523 -2.610 16.638 1.00 92.19 86 SER A CA 1
ATOM 688 C C . SER A 1 86 ? -2.583 -4.093 16.313 1.00 92.19 86 SER A C 1
ATOM 690 O O . SER A 1 86 ? -3.427 -4.804 16.861 1.00 92.19 86 SER A O 1
ATOM 692 N N . LEU A 1 87 ? -1.681 -4.552 15.451 1.00 91.88 87 LEU A N 1
ATOM 693 C CA . LEU A 1 87 ? -1.552 -5.963 15.099 1.00 91.88 87 LEU A CA 1
ATOM 694 C C . LEU A 1 87 ? -0.490 -6.618 15.978 1.00 91.88 87 LEU A C 1
ATOM 696 O O . LEU A 1 87 ? 0.582 -6.045 16.192 1.00 91.88 87 LEU A O 1
ATOM 700 N N . GLU A 1 88 ? -0.775 -7.821 16.452 1.00 91.94 88 GLU A N 1
ATOM 701 C CA . GLU A 1 88 ? 0.207 -8.672 17.112 1.00 91.94 88 GLU A CA 1
ATOM 702 C C . GLU A 1 88 ? 0.897 -9.601 16.102 1.00 91.94 88 GLU A C 1
ATOM 704 O O . GLU A 1 88 ? 0.713 -9.500 14.885 1.00 91.94 88 GLU A O 1
ATOM 709 N N . LYS A 1 89 ? 1.745 -10.506 16.601 1.00 89.75 89 LYS A N 1
ATOM 710 C CA . LYS A 1 89 ? 2.471 -11.454 15.756 1.00 89.75 89 LYS A CA 1
ATOM 711 C C . LYS A 1 89 ? 1.482 -12.382 15.044 1.00 89.75 89 LYS A C 1
ATOM 713 O O . LYS A 1 89 ? 0.763 -13.138 15.690 1.00 89.75 89 LYS A O 1
ATOM 718 N N . ALA A 1 90 ? 1.496 -12.346 13.714 1.00 89.62 90 ALA A N 1
ATOM 719 C CA . ALA A 1 90 ? 0.686 -13.237 12.896 1.00 89.62 90 ALA A CA 1
ATOM 720 C C . ALA A 1 90 ? 1.110 -14.703 13.080 1.00 89.62 90 ALA A C 1
ATOM 722 O O . ALA A 1 90 ? 2.305 -15.020 13.093 1.00 89.62 90 ALA A O 1
ATOM 723 N N . LEU A 1 91 ? 0.122 -15.591 13.170 1.00 89.38 91 LEU A N 1
ATOM 724 C CA . LEU A 1 91 ? 0.305 -17.030 13.035 1.00 89.38 91 LEU A CA 1
ATOM 725 C C . LEU A 1 91 ? 0.366 -17.351 11.545 1.00 89.38 91 LEU A C 1
ATOM 727 O O . LEU A 1 91 ? -0.591 -17.123 10.798 1.00 89.38 91 LEU A O 1
ATOM 731 N N . VAL A 1 92 ? 1.538 -17.813 11.128 1.00 87.25 92 VAL A N 1
ATOM 732 C CA . VAL A 1 92 ? 1.872 -18.039 9.728 1.00 87.25 92 VAL A CA 1
ATOM 733 C C . VAL A 1 92 ? 1.467 -19.461 9.342 1.00 87.25 92 VAL A C 1
ATOM 735 O O . VAL A 1 92 ? 1.834 -20.390 10.061 1.00 87.25 92 VAL A O 1
ATOM 738 N N . PRO A 1 93 ? 0.736 -19.642 8.232 1.00 90.44 93 PRO A N 1
ATOM 739 C CA . PRO A 1 93 ? 0.484 -20.954 7.650 1.00 90.44 93 PRO A CA 1
ATOM 740 C C . PRO A 1 93 ? 1.755 -21.773 7.402 1.00 90.44 93 PRO A C 1
ATOM 742 O O . PRO A 1 93 ? 2.789 -21.219 7.031 1.00 90.44 93 PRO A O 1
ATOM 745 N N . GLU A 1 94 ? 1.670 -23.094 7.550 1.00 90.12 94 GLU A N 1
ATOM 746 C CA . GLU A 1 94 ? 2.779 -24.001 7.213 1.00 90.12 94 GLU A CA 1
ATOM 747 C C . GLU A 1 94 ? 2.848 -24.301 5.706 1.00 90.12 94 GLU A C 1
ATOM 749 O O . GLU A 1 94 ? 3.919 -24.576 5.173 1.00 90.12 94 GLU A O 1
ATOM 754 N N . ASP A 1 95 ? 1.725 -24.192 4.990 1.00 92.19 95 ASP A N 1
ATOM 755 C CA . ASP A 1 95 ? 1.581 -24.524 3.566 1.00 92.19 95 ASP A CA 1
ATOM 756 C C . ASP A 1 95 ? 1.862 -23.336 2.626 1.00 92.19 95 ASP A C 1
ATOM 758 O O . ASP A 1 95 ? 1.243 -23.201 1.569 1.00 92.19 95 ASP A O 1
ATOM 762 N N . LEU A 1 96 ? 2.776 -22.442 3.011 1.00 89.88 96 LEU A N 1
ATOM 763 C CA . LEU A 1 96 ? 3.123 -21.285 2.188 1.00 89.88 96 LEU A CA 1
ATOM 764 C C . LEU A 1 96 ? 3.825 -21.709 0.894 1.00 89.88 96 LEU A C 1
ATOM 766 O O . LEU A 1 96 ? 4.913 -22.281 0.909 1.00 89.88 96 LEU A O 1
ATOM 770 N N . MET A 1 97 ? 3.239 -21.319 -0.234 1.00 88.88 97 MET A N 1
ATOM 771 C CA . MET A 1 97 ? 3.850 -21.396 -1.554 1.00 88.88 97 MET A CA 1
ATOM 772 C C . MET A 1 97 ? 4.156 -19.987 -2.059 1.00 88.88 97 MET A C 1
ATOM 774 O O . MET A 1 97 ? 3.306 -19.099 -2.017 1.00 88.88 97 MET A O 1
ATOM 778 N N . THR A 1 98 ? 5.359 -19.781 -2.588 1.00 87.38 98 THR A N 1
ATOM 779 C CA . THR A 1 98 ? 5.748 -18.522 -3.232 1.00 87.38 98 THR A CA 1
ATOM 780 C C . THR A 1 98 ? 6.039 -18.747 -4.704 1.00 87.38 98 THR A C 1
ATOM 782 O O . THR A 1 98 ? 6.693 -19.729 -5.048 1.00 87.38 98 THR A O 1
ATOM 785 N N . TYR A 1 99 ? 5.610 -17.830 -5.565 1.00 84.12 99 TYR A N 1
ATOM 786 C CA . TYR A 1 99 ? 5.973 -17.841 -6.981 1.00 84.12 99 TYR A CA 1
ATOM 787 C C . TYR A 1 99 ? 6.229 -16.421 -7.476 1.00 84.12 99 TYR A C 1
ATOM 789 O O . TYR A 1 99 ? 5.691 -15.464 -6.920 1.00 84.12 99 TYR A O 1
ATOM 797 N N . ASP A 1 100 ? 7.047 -16.288 -8.515 1.00 79.19 100 ASP A N 1
ATOM 798 C CA . ASP A 1 100 ? 7.220 -15.023 -9.217 1.00 79.19 100 ASP A CA 1
ATOM 799 C C . ASP A 1 100 ? 6.264 -14.980 -10.404 1.00 79.19 100 ASP A C 1
ATOM 801 O O . ASP A 1 100 ? 6.278 -15.855 -11.270 1.00 79.19 100 ASP A O 1
ATOM 805 N N . ASP A 1 101 ? 5.437 -13.946 -10.448 1.00 73.75 101 ASP A N 1
ATOM 806 C CA . ASP A 1 101 ? 4.676 -13.618 -11.635 1.00 73.75 101 ASP A CA 1
ATOM 807 C C . ASP A 1 101 ? 5.576 -12.871 -12.627 1.00 73.75 101 ASP A C 1
ATOM 809 O O . ASP A 1 101 ? 6.178 -11.833 -12.314 1.00 73.75 101 ASP A O 1
ATOM 813 N N . LEU A 1 102 ? 5.658 -13.438 -13.830 1.00 65.12 102 LEU A N 1
ATOM 814 C CA . LEU A 1 102 ? 6.371 -12.894 -14.980 1.00 65.12 102 LEU A CA 1
ATOM 815 C C . LEU A 1 102 ? 5.440 -12.079 -15.888 1.00 65.12 102 LEU A C 1
ATOM 817 O O . LEU A 1 102 ? 5.807 -11.766 -17.019 1.00 65.12 102 LEU A O 1
ATOM 821 N N . TRP A 1 103 ? 4.234 -11.721 -15.443 1.00 56.28 103 TRP A N 1
ATOM 822 C CA . TRP A 1 103 ? 3.376 -10.845 -16.226 1.00 56.28 103 TRP A CA 1
ATOM 823 C C . TRP A 1 103 ? 3.977 -9.437 -16.308 1.00 56.28 103 TRP A C 1
ATOM 825 O O . TRP A 1 103 ? 4.117 -8.708 -15.322 1.00 56.28 103 TRP A O 1
ATOM 835 N N . SER A 1 104 ? 4.350 -9.035 -17.521 1.00 52.09 104 SER A N 1
ATOM 836 C CA . SER A 1 104 ? 4.835 -7.692 -17.815 1.00 52.09 104 SER A CA 1
ATOM 837 C C . SER A 1 104 ? 3.668 -6.707 -17.816 1.00 52.09 104 SER A C 1
ATOM 839 O O . SER A 1 104 ? 2.819 -6.743 -18.708 1.00 52.09 104 SER A O 1
ATOM 841 N N . MET A 1 105 ? 3.649 -5.769 -16.866 1.00 46.97 105 MET A N 1
ATOM 842 C CA . MET A 1 105 ? 2.900 -4.528 -17.063 1.00 46.97 105 MET A CA 1
ATOM 843 C C . MET A 1 105 ? 3.462 -3.822 -18.300 1.00 46.97 105 MET A C 1
ATOM 845 O O . MET A 1 105 ? 4.652 -3.505 -18.337 1.00 46.97 105 MET A O 1
ATOM 849 N N . HIS A 1 106 ? 2.610 -3.508 -19.279 1.00 48.56 106 HIS A N 1
ATOM 850 C CA . HIS A 1 106 ? 2.954 -2.481 -20.258 1.00 48.56 106 HIS A CA 1
ATOM 851 C C . HIS A 1 106 ? 3.227 -1.186 -19.486 1.00 48.56 106 HIS A C 1
ATOM 853 O O . HIS A 1 106 ? 2.336 -0.663 -18.808 1.00 48.56 106 HIS A O 1
ATOM 859 N N . LEU A 1 107 ? 4.468 -0.696 -19.533 1.00 46.44 107 LEU A N 1
ATOM 860 C CA . LEU A 1 107 ? 4.802 0.604 -18.966 1.00 46.44 107 LEU A CA 1
ATOM 861 C C . LEU A 1 107 ? 3.956 1.649 -19.700 1.00 46.44 107 LEU A C 1
ATOM 863 O O . LEU A 1 107 ? 4.053 1.798 -20.912 1.00 46.44 107 LEU A O 1
ATOM 867 N N . ARG A 1 108 ? 3.085 2.340 -18.961 1.00 46.03 108 ARG A N 1
ATOM 868 C CA . ARG A 1 108 ? 2.238 3.423 -19.489 1.00 46.03 108 ARG A CA 1
ATOM 869 C C . ARG A 1 108 ? 2.962 4.774 -19.517 1.00 46.03 108 ARG A C 1
ATOM 871 O O . ARG A 1 108 ? 2.316 5.796 -19.717 1.00 46.03 108 ARG A O 1
ATOM 878 N N . ASP A 1 109 ? 4.264 4.782 -19.244 1.00 45.19 109 ASP A N 1
ATOM 879 C CA . ASP A 1 109 ? 5.021 5.996 -18.953 1.00 45.19 109 ASP A CA 1
ATOM 880 C C . ASP A 1 109 ? 5.908 6.413 -20.133 1.00 45.19 109 ASP A C 1
ATOM 882 O O . ASP A 1 109 ? 6.464 5.563 -20.826 1.00 45.19 109 ASP A O 1
ATOM 886 N N . ARG A 1 110 ? 6.051 7.726 -20.342 1.00 50.75 110 ARG A N 1
ATOM 887 C CA . ARG A 1 110 ? 6.866 8.357 -21.400 1.00 50.75 110 ARG A CA 1
ATOM 888 C C . ARG A 1 110 ? 8.229 8.806 -20.847 1.00 50.75 110 ARG A C 1
ATOM 890 O O . ARG A 1 110 ? 8.646 9.940 -21.060 1.00 50.75 110 ARG A O 1
ATOM 897 N N . GLY A 1 111 ? 8.875 7.965 -20.041 1.00 50.69 111 GLY A N 1
ATOM 898 C CA . GLY A 1 111 ? 10.176 8.265 -19.420 1.00 50.69 111 GLY A CA 1
ATOM 899 C C . GLY A 1 111 ? 11.360 7.727 -20.229 1.00 50.69 111 GLY A C 1
ATOM 900 O O . GLY A 1 111 ? 11.169 6.913 -21.114 1.00 50.69 111 GLY A O 1
ATOM 901 N N . MET A 1 112 ? 12.606 8.086 -19.893 1.00 53.47 112 MET A N 1
ATOM 902 C CA . MET A 1 112 ? 13.829 7.593 -20.572 1.00 53.47 112 MET A CA 1
ATOM 903 C C . MET A 1 112 ? 13.948 6.052 -20.633 1.00 53.47 112 MET A C 1
ATOM 905 O O . MET A 1 112 ? 14.553 5.507 -21.549 1.00 53.47 112 MET A O 1
ATOM 909 N N . ASN A 1 113 ? 13.318 5.335 -19.695 1.00 51.09 113 ASN A N 1
ATOM 910 C CA . ASN A 1 113 ? 13.213 3.867 -19.726 1.00 51.09 113 ASN A CA 1
ATOM 911 C C . ASN A 1 113 ? 12.311 3.342 -20.863 1.00 51.09 113 ASN A C 1
ATOM 913 O O . ASN A 1 113 ? 12.223 2.133 -21.075 1.00 51.09 113 ASN A O 1
ATOM 917 N N . PHE A 1 114 ? 11.594 4.242 -21.534 1.00 56.38 114 PHE A N 1
ATOM 918 C CA . PHE A 1 114 ? 10.632 3.982 -22.588 1.00 56.38 114 PHE A CA 1
ATOM 919 C C . PHE A 1 114 ? 10.529 5.204 -23.507 1.00 56.38 114 PHE A C 1
ATOM 921 O O . PHE A 1 114 ? 9.669 6.076 -23.354 1.00 56.38 114 PHE A O 1
ATOM 928 N N . VAL A 1 115 ? 11.453 5.275 -24.457 1.00 57.06 115 VAL A N 1
ATOM 929 C CA . VAL A 1 115 ? 11.481 6.336 -25.454 1.00 57.06 115 VAL A CA 1
ATOM 930 C C . VAL A 1 115 ? 10.261 6.190 -26.364 1.00 57.06 115 VAL A C 1
ATOM 932 O O . VAL A 1 115 ? 10.303 5.396 -27.293 1.00 57.06 115 VAL A O 1
ATOM 935 N N . GLY A 1 116 ? 9.158 6.863 -26.014 1.00 52.97 116 GLY A N 1
ATOM 936 C CA . GLY A 1 116 ? 7.949 6.998 -26.836 1.00 52.97 116 GLY A CA 1
ATOM 937 C C . GLY A 1 116 ? 7.554 5.727 -27.595 1.00 52.97 116 GLY A C 1
ATOM 938 O O . GLY A 1 116 ? 7.710 5.633 -28.804 1.00 52.97 116 GLY A O 1
ATOM 939 N N . GLY A 1 117 ? 7.069 4.699 -26.898 1.00 53.09 117 GLY A N 1
ATOM 940 C CA . GLY A 1 117 ? 6.684 3.463 -27.579 1.00 53.09 117 GLY A CA 1
ATOM 941 C C . GLY A 1 117 ? 5.502 3.670 -28.519 1.00 53.09 117 GLY A C 1
ATOM 942 O O . GLY A 1 117 ? 4.436 4.135 -28.110 1.00 53.09 117 GLY A O 1
ATOM 943 N N . SER A 1 118 ? 5.677 3.255 -29.769 1.00 58.09 118 SER A N 1
ATOM 944 C CA . SER A 1 118 ? 4.674 3.396 -30.813 1.00 58.09 118 SER A CA 1
ATOM 945 C C . SER A 1 118 ? 4.257 2.061 -31.405 1.00 58.09 118 SER A C 1
ATOM 947 O O . SER A 1 118 ? 5.033 1.111 -31.499 1.00 58.09 118 SER A O 1
ATOM 949 N N . ARG A 1 119 ? 2.996 1.997 -31.843 1.00 57.34 119 ARG A N 1
ATOM 950 C CA . ARG A 1 119 ? 2.483 0.896 -32.675 1.00 57.34 119 ARG A CA 1
ATOM 951 C C . ARG A 1 119 ? 2.967 0.989 -34.126 1.00 57.34 119 ARG A C 1
ATOM 953 O O . ARG A 1 119 ? 2.755 0.055 -34.890 1.00 57.34 119 ARG A O 1
ATOM 960 N N . ARG A 1 120 ? 3.559 2.122 -34.508 1.00 65.12 120 ARG A N 1
ATOM 961 C CA . ARG A 1 120 ? 4.073 2.431 -35.843 1.00 65.12 120 ARG A CA 1
ATOM 962 C C . ARG A 1 120 ? 5.592 2.410 -35.793 1.00 65.12 120 ARG A C 1
ATOM 964 O O . ARG A 1 120 ? 6.236 3.449 -35.829 1.00 65.12 120 ARG A O 1
ATOM 971 N N . TYR A 1 121 ? 6.133 1.211 -35.633 1.00 73.25 121 TYR A N 1
ATOM 972 C CA . TYR A 1 121 ? 7.567 1.008 -35.733 1.00 73.25 121 TYR A CA 1
ATOM 973 C C . TYR A 1 121 ? 8.070 1.464 -37.105 1.00 73.25 121 TYR A C 1
ATOM 975 O O . TYR A 1 121 ? 7.549 1.012 -38.128 1.00 73.25 121 TYR A O 1
ATOM 983 N N . ASP A 1 122 ? 9.074 2.337 -37.114 1.00 81.69 122 ASP A N 1
ATOM 984 C CA . ASP A 1 122 ? 9.763 2.730 -38.334 1.00 81.69 122 ASP A CA 1
ATOM 985 C C . ASP A 1 122 ? 11.017 1.873 -38.528 1.00 81.69 122 ASP A C 1
ATOM 987 O O . ASP A 1 122 ? 12.016 2.031 -37.822 1.00 81.69 122 ASP A O 1
ATOM 991 N N . PHE A 1 123 ? 10.971 0.967 -39.506 1.00 81.94 123 PHE A N 1
ATOM 992 C CA . PHE A 1 123 ? 12.090 0.075 -39.823 1.00 81.94 123 PHE A CA 1
ATOM 993 C C . PHE A 1 123 ? 13.370 0.840 -40.199 1.00 81.94 123 PHE A C 1
ATOM 995 O O . PHE A 1 123 ? 14.470 0.308 -40.075 1.00 81.94 123 PHE A O 1
ATOM 1002 N N . ARG A 1 124 ? 13.262 2.107 -40.620 1.00 85.38 124 ARG A N 1
ATOM 1003 C CA . ARG A 1 124 ? 14.421 2.940 -40.968 1.00 85.38 124 ARG A CA 1
ATOM 1004 C C . ARG A 1 124 ? 15.321 3.226 -39.762 1.00 85.38 124 ARG A C 1
ATOM 1006 O O . ARG A 1 124 ? 16.501 3.506 -39.940 1.00 85.38 124 ARG A O 1
ATOM 1013 N N . LEU A 1 125 ? 14.808 3.088 -38.535 1.00 83.25 125 LEU A N 1
ATOM 1014 C CA . LEU A 1 125 ? 15.601 3.218 -37.308 1.00 83.25 125 LEU A CA 1
ATOM 1015 C C . LEU A 1 125 ? 16.390 1.949 -36.938 1.00 83.25 125 LEU A C 1
ATOM 1017 O O . LEU A 1 125 ? 17.143 1.974 -35.964 1.00 83.25 125 LEU A O 1
ATOM 1021 N N . GLU A 1 126 ? 16.276 0.846 -37.688 1.00 81.94 126 GLU A N 1
ATOM 1022 C CA . GLU A 1 126 ? 16.970 -0.418 -37.381 1.00 81.94 126 GLU A CA 1
ATOM 1023 C C . GLU A 1 126 ? 18.483 -0.285 -37.305 1.00 81.94 126 GLU A C 1
ATOM 1025 O O . GLU A 1 126 ? 19.108 -0.875 -36.419 1.00 81.94 126 GLU A O 1
ATOM 1030 N N . GLY A 1 127 ? 19.070 0.515 -38.197 1.00 82.88 127 GLY A N 1
ATOM 1031 C CA . GLY A 1 127 ? 20.507 0.776 -38.196 1.00 82.88 127 GLY A CA 1
ATOM 1032 C C . GLY A 1 127 ? 20.956 1.413 -36.882 1.00 82.88 127 GLY A C 1
ATOM 1033 O O . GLY A 1 127 ? 21.879 0.918 -36.235 1.00 82.88 127 GLY A O 1
ATOM 1034 N N . LEU A 1 128 ? 20.245 2.452 -36.438 1.00 84.44 128 LEU A N 1
ATOM 1035 C CA . LEU A 1 128 ? 20.507 3.126 -35.169 1.00 84.44 128 LEU A CA 1
ATOM 1036 C C . LEU A 1 128 ? 20.273 2.197 -33.966 1.00 84.44 128 LEU A C 1
ATOM 1038 O O . LEU A 1 128 ? 21.107 2.128 -33.066 1.00 84.44 128 LEU A O 1
ATOM 1042 N N . ILE A 1 129 ? 19.177 1.433 -33.956 1.00 79.31 129 ILE A N 1
ATOM 1043 C CA . ILE A 1 129 ? 18.860 0.470 -32.885 1.00 79.31 129 ILE A CA 1
ATOM 1044 C C . ILE A 1 129 ? 19.949 -0.598 -32.763 1.00 79.31 129 ILE A C 1
ATOM 1046 O O . ILE A 1 129 ? 20.343 -0.970 -31.654 1.00 79.31 129 ILE A O 1
ATOM 1050 N N . THR A 1 130 ? 20.434 -1.100 -33.898 1.00 81.25 130 THR A N 1
ATOM 1051 C CA . THR A 1 130 ? 21.492 -2.109 -33.943 1.00 81.25 130 THR A CA 1
ATOM 1052 C C . THR A 1 130 ? 22.787 -1.544 -33.377 1.00 81.25 130 THR A C 1
ATOM 1054 O O . THR A 1 130 ? 23.375 -2.186 -32.507 1.00 81.25 130 THR A O 1
ATOM 1057 N N . LYS A 1 131 ? 23.166 -0.321 -33.776 1.00 81.19 131 LYS A N 1
ATOM 1058 C CA . LYS A 1 131 ? 24.337 0.381 -33.232 1.00 81.19 131 LYS A CA 1
ATOM 1059 C C . LYS A 1 131 ? 24.224 0.594 -31.719 1.00 81.19 131 LYS A C 1
ATOM 1061 O O . LYS A 1 131 ? 25.121 0.192 -30.988 1.00 81.19 131 LYS A O 1
ATOM 1066 N N . LEU A 1 132 ? 23.090 1.104 -31.228 1.00 80.19 132 LEU A N 1
AT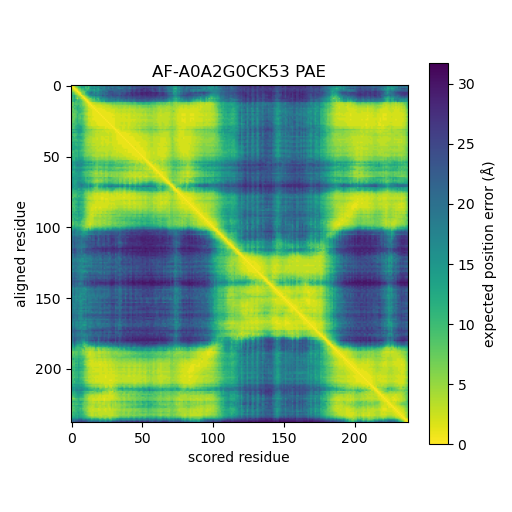OM 1067 C CA . LEU A 1 132 ? 22.833 1.294 -29.790 1.00 80.19 132 LEU A CA 1
ATOM 1068 C C . LEU A 1 132 ? 22.987 -0.002 -28.978 1.00 80.19 132 LEU A C 1
ATOM 1070 O O . LEU A 1 132 ? 23.431 0.025 -27.832 1.00 80.19 132 LEU A O 1
ATOM 1074 N N . ARG A 1 133 ? 22.604 -1.152 -29.549 1.00 76.62 133 ARG A N 1
ATOM 1075 C CA . ARG A 1 133 ? 22.755 -2.460 -28.893 1.00 76.62 133 ARG A CA 1
ATOM 1076 C C . ARG A 1 133 ? 24.176 -3.000 -28.975 1.00 76.62 133 ARG A C 1
ATOM 1078 O O . ARG A 1 133 ? 24.644 -3.566 -27.987 1.00 76.62 133 ARG A O 1
ATOM 1085 N N . SER A 1 134 ? 24.847 -2.858 -30.118 1.00 78.88 134 SER A N 1
ATOM 1086 C CA . SER A 1 134 ? 26.213 -3.357 -30.297 1.00 78.88 134 SER A CA 1
ATOM 1087 C C . SER A 1 134 ? 27.206 -2.600 -29.420 1.00 78.88 134 SER A C 1
ATOM 1089 O O . SER A 1 134 ? 28.064 -3.228 -28.806 1.00 78.88 134 SER A O 1
ATOM 1091 N N . THR A 1 135 ? 27.027 -1.286 -29.267 1.00 80.19 135 THR A N 1
ATOM 1092 C CA . THR A 1 135 ? 27.915 -0.427 -28.470 1.00 80.19 135 THR A CA 1
ATOM 1093 C C . THR A 1 135 ? 27.524 -0.352 -26.989 1.00 80.19 135 THR A C 1
ATOM 1095 O O . THR A 1 135 ? 28.247 0.222 -26.180 1.00 80.19 135 THR A O 1
ATOM 1098 N N . ALA A 1 136 ? 26.415 -0.976 -26.567 1.00 74.75 136 ALA A N 1
ATOM 1099 C CA . ALA A 1 136 ? 25.889 -0.862 -25.199 1.00 74.75 136 ALA A CA 1
ATOM 1100 C C . ALA A 1 136 ? 26.897 -1.246 -24.096 1.00 74.75 136 ALA A C 1
ATOM 1102 O O . ALA A 1 136 ? 26.829 -0.730 -22.976 1.00 74.75 136 ALA A O 1
ATOM 1103 N N . LYS A 1 137 ? 27.817 -2.173 -24.398 1.00 73.19 137 LYS A N 1
ATOM 1104 C CA . LYS A 1 137 ? 28.869 -2.644 -23.478 1.00 73.19 137 LYS A CA 1
ATOM 1105 C C . LYS A 1 137 ? 30.183 -1.872 -23.604 1.00 73.19 137 LYS A C 1
ATOM 1107 O O . LYS A 1 137 ? 31.069 -2.064 -22.770 1.00 73.19 137 LYS A O 1
ATOM 1112 N N . GLU A 1 138 ? 30.321 -1.037 -24.624 1.00 76.38 138 GLU A N 1
ATOM 1113 C CA . GLU A 1 138 ? 31.529 -0.264 -24.875 1.00 76.38 138 GLU A CA 1
ATOM 1114 C C . GLU A 1 138 ? 31.636 0.907 -23.891 1.00 76.38 138 GLU A C 1
ATOM 1116 O O . GLU A 1 138 ? 30.659 1.359 -23.285 1.00 76.38 138 GLU A O 1
ATOM 1121 N N . LYS A 1 139 ? 32.865 1.377 -23.681 1.00 65.06 139 LYS A N 1
ATOM 1122 C CA . LYS A 1 139 ? 33.177 2.580 -22.907 1.00 65.06 139 LYS A CA 1
ATOM 1123 C C . LYS A 1 139 ? 34.111 3.422 -23.762 1.00 65.06 139 LYS A C 1
ATOM 1125 O O . LYS A 1 139 ? 35.199 2.954 -24.075 1.00 65.06 139 LYS A O 1
ATOM 1130 N N . GLY A 1 140 ? 33.714 4.641 -24.109 1.00 68.12 140 GLY A N 1
ATOM 1131 C CA . GLY A 1 140 ? 34.535 5.508 -24.951 1.00 68.12 140 GLY A CA 1
ATOM 1132 C C . GLY A 1 140 ? 33.703 6.370 -25.896 1.00 68.12 140 GLY A C 1
ATOM 1133 O O . GLY A 1 140 ? 32.482 6.408 -25.740 1.00 68.12 140 GLY A O 1
ATOM 1134 N N . PRO A 1 141 ? 34.361 7.064 -26.842 1.00 67.50 141 PRO A N 1
ATOM 1135 C CA . PRO A 1 141 ? 33.688 7.904 -27.826 1.00 67.50 141 PRO A CA 1
ATOM 1136 C C . PRO A 1 141 ? 32.742 7.075 -28.700 1.00 67.50 141 PRO A C 1
ATOM 1138 O O . PRO A 1 141 ? 31.613 7.471 -28.897 1.00 67.50 141 PRO A O 1
ATOM 1141 N N . ASP A 1 142 ? 33.104 5.859 -29.097 1.00 73.25 142 ASP A N 1
ATOM 1142 C CA . ASP A 1 142 ? 32.295 5.065 -30.040 1.00 73.25 142 ASP A CA 1
ATOM 1143 C C . ASP A 1 142 ? 30.934 4.595 -29.480 1.00 73.25 142 ASP A C 1
ATOM 1145 O O . ASP A 1 142 ? 30.083 4.067 -30.201 1.00 73.25 142 ASP A O 1
ATOM 1149 N N . LYS A 1 143 ? 30.682 4.836 -28.188 1.00 82.31 143 LYS A N 1
ATOM 1150 C CA . LYS A 1 143 ? 29.430 4.483 -27.536 1.00 82.31 143 LYS A CA 1
ATOM 1151 C C . LYS A 1 143 ? 28.303 5.443 -27.914 1.00 82.31 143 LYS A C 1
ATOM 1153 O O . LYS A 1 143 ? 28.151 6.511 -27.326 1.00 82.31 143 LYS A O 1
ATOM 1158 N N . GLN A 1 144 ? 27.435 4.984 -28.807 1.00 84.19 144 GLN A N 1
ATOM 1159 C CA . GLN A 1 144 ? 26.114 5.584 -28.984 1.00 84.19 144 GLN A CA 1
ATOM 1160 C C . GLN A 1 144 ? 25.199 5.337 -27.771 1.00 84.19 144 GLN A C 1
ATOM 1162 O O . GLN A 1 144 ? 25.019 4.208 -27.312 1.00 84.19 144 GLN A O 1
ATOM 1167 N N . GLU A 1 145 ? 24.592 6.408 -27.264 1.00 85.94 145 GLU A N 1
ATOM 1168 C CA . GLU A 1 145 ? 23.677 6.423 -26.129 1.00 85.94 145 GLU A CA 1
ATOM 1169 C C . GLU A 1 145 ? 22.429 7.261 -26.435 1.00 85.94 145 GLU A C 1
ATOM 1171 O O . GLU A 1 145 ? 22.477 8.281 -27.127 1.00 85.94 145 GLU A O 1
ATOM 1176 N N . VAL A 1 146 ? 21.309 6.869 -25.824 1.00 84.81 146 VAL A N 1
ATOM 1177 C CA . VAL A 1 146 ? 20.072 7.655 -25.803 1.00 84.81 146 VAL A CA 1
ATOM 1178 C C . VAL A 1 146 ? 19.764 8.074 -24.371 1.00 84.81 146 VAL A C 1
ATOM 1180 O O . VAL A 1 146 ? 19.810 7.246 -23.460 1.00 84.81 146 VAL A O 1
ATOM 1183 N N . GLY A 1 147 ? 19.423 9.345 -24.169 1.00 82.62 147 GLY A N 1
ATOM 1184 C CA . GLY A 1 147 ? 19.199 9.900 -22.836 1.00 82.62 147 GLY A CA 1
ATOM 1185 C C . GLY A 1 147 ? 18.361 11.174 -22.826 1.00 82.62 147 GLY A C 1
ATOM 1186 O O . GLY A 1 147 ? 17.918 11.663 -23.860 1.00 82.62 147 GLY A O 1
ATOM 1187 N N . ASP A 1 148 ? 18.097 11.703 -21.640 1.00 82.75 148 ASP A N 1
ATOM 1188 C CA . ASP A 1 148 ? 17.335 12.942 -21.409 1.00 82.75 148 ASP A CA 1
ATOM 1189 C C . ASP A 1 148 ? 18.176 14.043 -20.742 1.00 82.75 148 ASP A C 1
ATOM 1191 O O . ASP A 1 148 ? 17.673 15.114 -20.395 1.00 82.75 148 ASP A O 1
ATOM 1195 N N . ARG A 1 149 ? 19.475 13.786 -20.554 1.00 84.88 149 ARG A N 1
ATOM 1196 C CA . ARG A 1 149 ? 20.390 14.735 -19.924 1.00 84.88 149 ARG A CA 1
ATOM 1197 C C . ARG A 1 149 ? 20.772 15.851 -20.892 1.00 84.88 149 ARG A C 1
ATOM 1199 O O . ARG A 1 149 ? 20.639 15.727 -22.107 1.00 84.88 149 ARG A O 1
ATOM 1206 N N . LYS A 1 150 ? 21.294 16.947 -20.341 1.00 85.62 150 LYS A N 1
ATOM 1207 C CA . LYS A 1 150 ? 21.619 18.166 -21.095 1.00 85.62 150 LYS A CA 1
ATOM 1208 C C . LYS A 1 150 ? 22.669 17.937 -22.191 1.00 85.62 150 LYS A C 1
ATOM 1210 O O . LYS A 1 150 ? 22.682 18.669 -23.171 1.00 85.62 150 LYS A O 1
ATOM 1215 N N . GLU A 1 151 ? 23.541 16.947 -22.021 1.00 88.19 151 GLU A N 1
ATOM 1216 C CA . GLU A 1 151 ? 24.570 16.564 -22.989 1.00 88.19 151 GLU A CA 1
ATOM 1217 C C . GLU A 1 151 ? 24.050 15.769 -24.200 1.00 88.19 151 GLU A C 1
ATOM 1219 O O . GLU A 1 151 ? 24.850 15.439 -25.070 1.00 88.19 151 GLU A O 1
ATOM 1224 N N . PHE A 1 152 ? 22.752 15.449 -24.258 1.00 89.31 152 PHE A N 1
ATOM 1225 C CA . PHE A 1 152 ? 22.133 14.743 -25.378 1.00 89.31 152 PHE A CA 1
ATOM 1226 C C . PHE A 1 152 ? 21.483 15.726 -26.355 1.00 89.31 152 PHE A C 1
ATOM 1228 O O . PHE A 1 152 ? 20.719 16.612 -25.963 1.00 89.31 152 PHE A O 1
ATOM 1235 N N . VAL A 1 153 ? 21.766 15.543 -27.641 1.00 91.38 153 VAL A N 1
ATOM 1236 C CA . VAL A 1 153 ? 21.350 16.428 -28.728 1.00 91.38 153 VAL A CA 1
ATOM 1237 C C . VAL A 1 153 ? 19.984 16.003 -29.253 1.00 91.38 153 VAL A C 1
ATOM 1239 O O . VAL A 1 153 ? 19.737 14.823 -29.501 1.00 91.38 153 VAL A O 1
ATOM 1242 N N . ARG A 1 154 ? 19.071 16.964 -29.414 1.00 90.69 154 ARG A N 1
ATOM 1243 C CA . ARG A 1 154 ? 17.795 16.728 -30.099 1.00 90.69 154 ARG A CA 1
ATOM 1244 C C . ARG A 1 154 ? 18.013 16.777 -31.602 1.00 90.69 154 ARG A C 1
ATOM 1246 O O . ARG A 1 154 ? 18.578 17.747 -32.095 1.00 90.69 154 ARG A O 1
ATOM 1253 N N . ILE A 1 155 ? 17.553 15.739 -32.280 1.00 89.75 155 ILE A N 1
ATOM 1254 C CA . ILE A 1 155 ? 17.680 15.547 -33.721 1.00 89.75 155 ILE A CA 1
ATOM 1255 C C . ILE A 1 155 ? 16.266 15.315 -34.254 1.00 89.75 155 ILE A C 1
ATOM 1257 O O . ILE A 1 155 ? 15.468 14.643 -33.597 1.00 89.75 155 ILE A O 1
ATOM 1261 N N . GLU A 1 156 ? 15.936 15.896 -35.400 1.00 88.75 156 GLU A N 1
ATOM 1262 C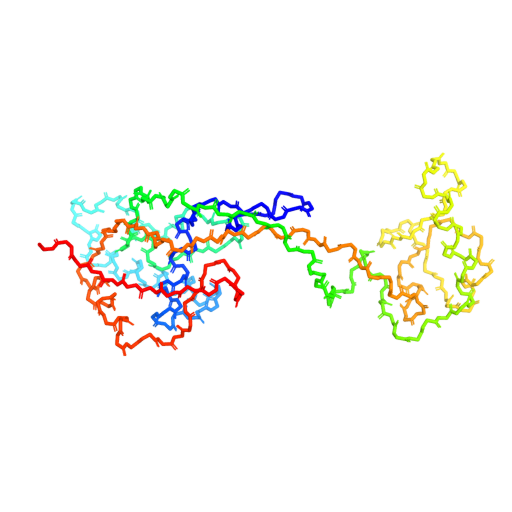 CA . GLU A 1 156 ? 14.655 15.622 -36.052 1.00 88.75 156 GLU A CA 1
ATOM 1263 C C . GLU A 1 156 ? 14.637 14.195 -36.610 1.00 88.75 156 GLU A C 1
ATOM 1265 O O . GLU A 1 156 ? 15.681 13.599 -36.884 1.00 88.75 156 GLU A O 1
ATOM 1270 N N . LEU A 1 157 ? 13.446 13.612 -36.745 1.00 83.19 157 LEU A N 1
ATOM 1271 C CA . LEU A 1 157 ? 13.305 12.195 -37.079 1.00 83.19 157 LEU A CA 1
ATOM 1272 C C . LEU A 1 157 ? 13.923 11.853 -38.447 1.00 83.19 157 LEU A C 1
ATOM 1274 O O . LEU A 1 157 ? 14.462 10.763 -38.621 1.00 83.19 157 LEU A O 1
ATOM 1278 N N . GLU A 1 158 ? 13.864 12.777 -39.404 1.00 84.25 158 GLU A N 1
ATOM 1279 C CA . GLU A 1 158 ? 14.434 12.635 -40.745 1.00 84.25 158 GLU A CA 1
ATOM 1280 C C . GLU A 1 158 ? 15.963 12.545 -40.731 1.00 84.25 158 GLU A C 1
ATOM 1282 O O . GLU A 1 158 ? 16.535 11.724 -41.445 1.00 84.25 158 GLU A O 1
ATOM 1287 N N . ASP A 1 159 ? 16.617 13.329 -39.875 1.00 86.69 159 ASP A N 1
ATOM 1288 C CA . ASP A 1 159 ? 18.080 13.363 -39.757 1.00 86.69 159 ASP A CA 1
ATOM 1289 C C . ASP A 1 159 ? 18.607 12.228 -38.863 1.00 86.69 159 ASP A C 1
ATOM 1291 O O . ASP A 1 159 ? 19.798 11.905 -38.842 1.00 86.69 159 ASP A O 1
ATOM 1295 N N . LEU A 1 160 ? 17.710 11.586 -38.113 1.00 85.50 160 LEU A N 1
ATOM 1296 C CA . LEU A 1 160 ? 18.036 10.523 -37.174 1.00 85.50 160 LEU A CA 1
ATOM 1297 C C . LEU A 1 160 ? 18.474 9.224 -37.864 1.00 85.50 160 LEU A C 1
ATOM 1299 O O . LEU A 1 160 ? 19.195 8.428 -37.263 1.00 85.50 160 LEU A O 1
ATOM 1303 N N . TYR A 1 161 ? 18.059 9.002 -39.115 1.00 81.50 161 TYR A N 1
ATOM 1304 C CA . TYR A 1 161 ? 18.409 7.794 -39.872 1.00 81.50 161 TYR A CA 1
ATOM 1305 C C . TYR A 1 161 ? 19.893 7.737 -40.248 1.00 81.50 161 TYR A C 1
ATOM 1307 O O . TYR A 1 161 ? 20.467 6.652 -40.341 1.00 81.50 161 TYR A O 1
ATOM 1315 N N . GLU A 1 162 ? 20.511 8.901 -40.437 1.00 83.56 162 GLU A N 1
ATOM 1316 C CA . GLU A 1 162 ? 21.879 9.042 -40.948 1.00 83.56 162 GLU A CA 1
ATOM 1317 C C . GLU A 1 162 ? 22.832 9.651 -39.913 1.00 83.56 162 GLU A C 1
ATOM 1319 O O . GLU A 1 162 ? 24.005 9.878 -40.199 1.00 83.56 162 GLU A O 1
ATOM 1324 N N . THR A 1 163 ? 22.354 9.895 -38.690 1.00 84.19 163 THR A N 1
ATOM 1325 C CA . THR A 1 163 ? 23.159 10.560 -37.670 1.00 84.19 163 THR A CA 1
ATOM 1326 C C . THR A 1 163 ? 24.367 9.728 -37.226 1.00 84.19 163 THR A C 1
ATOM 1328 O O . THR A 1 163 ? 24.281 8.525 -36.949 1.00 84.19 163 THR A O 1
ATOM 1331 N N . GLU A 1 164 ? 25.505 10.408 -37.098 1.00 83.75 164 GLU A N 1
ATOM 1332 C CA . GLU A 1 164 ? 26.708 9.906 -36.427 1.00 83.75 164 GLU A CA 1
ATOM 1333 C C . GLU A 1 164 ? 26.803 10.394 -34.975 1.00 83.75 164 GLU A C 1
ATOM 1335 O O . GLU A 1 164 ? 27.754 10.065 -34.266 1.00 83.75 164 GLU A O 1
ATOM 1340 N N . GLU A 1 165 ? 25.809 11.161 -34.510 1.00 87.94 165 GLU A N 1
ATOM 1341 C CA . GLU A 1 165 ? 25.788 11.683 -33.151 1.00 87.94 165 GLU A CA 1
ATOM 1342 C C . GLU A 1 165 ? 25.777 10.534 -32.139 1.00 87.94 165 GLU A C 1
ATOM 1344 O O . GLU A 1 165 ? 25.043 9.545 -32.259 1.00 87.94 165 GLU A O 1
ATOM 1349 N N . GLN A 1 166 ? 26.622 10.672 -31.122 1.00 87.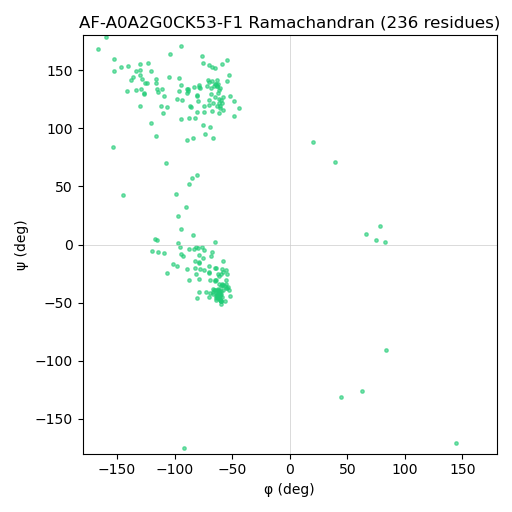44 166 GLN A N 1
ATOM 1350 C CA . GLN A 1 166 ? 26.818 9.650 -30.105 1.00 87.44 166 GLN A CA 1
ATOM 1351 C C . GLN A 1 166 ? 25.810 9.810 -28.974 1.00 87.44 166 GLN A C 1
ATOM 1353 O O . GLN A 1 166 ? 25.404 8.819 -28.374 1.00 87.44 166 GLN A O 1
ATOM 1358 N N . LYS A 1 167 ? 25.370 11.040 -28.682 1.00 90.06 167 LYS A N 1
ATOM 1359 C CA . LYS A 1 167 ? 24.431 11.323 -27.592 1.00 90.06 167 LYS A CA 1
ATOM 1360 C C . LYS A 1 167 ? 23.126 11.875 -28.134 1.00 90.06 167 LYS A C 1
ATOM 1362 O O . LYS A 1 167 ? 22.956 13.081 -28.287 1.00 90.06 167 LYS A O 1
ATOM 1367 N N . ILE A 1 168 ? 22.167 10.986 -28.353 1.00 89.50 168 ILE A N 1
ATOM 1368 C CA . ILE A 1 168 ? 20.873 11.321 -28.950 1.00 89.50 168 ILE A CA 1
ATOM 1369 C C . ILE A 1 168 ? 19.818 11.517 -27.862 1.00 89.50 168 ILE A C 1
ATOM 1371 O O . ILE A 1 168 ? 19.562 10.643 -27.031 1.00 89.50 168 ILE A O 1
ATOM 1375 N N . HIS A 1 169 ? 19.154 12.665 -27.863 1.00 88.69 169 HIS A N 1
ATOM 1376 C CA . HIS A 1 169 ? 18.093 12.933 -26.906 1.00 88.69 169 HIS A CA 1
ATOM 1377 C C . HIS A 1 169 ? 16.890 12.025 -27.188 1.00 88.69 169 HIS A C 1
ATOM 1379 O O . HIS A 1 169 ? 16.447 11.907 -28.328 1.00 88.69 169 HIS A O 1
ATOM 1385 N N . SER A 1 170 ? 16.321 11.426 -26.144 1.00 82.88 170 SER A N 1
ATOM 1386 C CA . SER A 1 170 ? 15.201 10.477 -26.227 1.00 82.88 170 SER A CA 1
ATOM 1387 C C . SER A 1 170 ? 14.003 11.012 -27.019 1.00 82.88 170 SER A C 1
ATOM 1389 O O . SER A 1 170 ? 13.436 10.295 -27.833 1.00 82.88 170 SER A O 1
ATOM 1391 N N . SER A 1 171 ? 13.655 12.293 -26.877 1.00 83.75 171 SER A N 1
ATOM 1392 C CA . SER A 1 171 ? 12.559 12.895 -27.658 1.00 83.75 171 SER A CA 1
ATOM 1393 C C . SER A 1 171 ? 12.731 12.813 -29.182 1.00 83.75 171 SER A C 1
ATOM 1395 O O . SER A 1 171 ? 11.726 12.879 -29.876 1.00 83.75 171 SER A O 1
ATOM 1397 N N . SER A 1 172 ? 13.960 12.674 -29.693 1.00 86.69 172 SER A N 1
ATOM 1398 C CA . SER A 1 172 ? 14.270 12.593 -31.133 1.00 86.69 172 SER A CA 1
ATOM 1399 C C . SER A 1 172 ? 13.689 11.335 -31.783 1.00 86.69 172 SER A C 1
ATOM 1401 O O . SER A 1 172 ? 13.297 11.342 -32.940 1.00 86.69 172 SER A O 1
ATOM 1403 N N . LEU A 1 173 ? 13.594 10.244 -31.018 1.00 80.81 173 LEU A N 1
ATOM 1404 C CA . LEU A 1 173 ? 13.065 8.962 -31.496 1.00 80.81 173 LEU A CA 1
ATOM 1405 C C . LEU A 1 173 ? 11.527 8.943 -31.538 1.00 80.81 173 LEU A C 1
ATOM 1407 O O . LEU A 1 173 ? 10.947 8.061 -32.174 1.00 80.81 173 LEU A O 1
ATOM 1411 N N . GLY A 1 174 ? 10.881 9.913 -30.875 1.00 74.31 174 GLY A N 1
ATOM 1412 C CA . GLY A 1 174 ? 9.440 10.157 -30.927 1.00 74.31 174 GLY A CA 1
ATOM 1413 C C . GLY A 1 174 ? 8.597 8.887 -30.810 1.00 74.31 174 GLY A C 1
ATOM 1414 O O . GLY A 1 174 ? 8.835 8.062 -29.935 1.00 74.31 174 GLY A O 1
ATOM 1415 N N . ASP A 1 175 ? 7.639 8.749 -31.728 1.00 72.31 175 ASP A N 1
ATOM 1416 C CA . ASP A 1 175 ? 6.771 7.580 -31.894 1.00 72.31 175 ASP A CA 1
ATOM 1417 C C . ASP A 1 175 ? 7.293 6.627 -32.997 1.00 72.31 175 ASP A C 1
ATOM 1419 O O . ASP A 1 175 ? 6.511 5.924 -33.635 1.00 72.31 175 ASP A O 1
ATOM 1423 N N . ALA A 1 176 ? 8.588 6.626 -33.310 1.00 74.25 176 ALA A N 1
ATOM 1424 C CA . ALA A 1 176 ? 9.152 5.763 -34.356 1.00 74.25 176 ALA A CA 1
ATOM 1425 C C . ALA A 1 176 ? 9.864 4.525 -33.777 1.00 74.25 176 ALA A C 1
ATOM 1427 O O . ALA A 1 176 ? 10.081 3.532 -34.478 1.00 74.25 176 ALA A O 1
ATOM 1428 N N . PHE A 1 177 ? 10.187 4.544 -32.479 1.00 73.25 177 PHE A N 1
ATOM 1429 C CA . PHE A 1 177 ? 10.903 3.467 -31.800 1.00 73.25 177 PHE A CA 1
ATOM 1430 C C . PHE A 1 177 ? 9.986 2.273 -31.451 1.00 73.25 177 PHE A C 1
ATOM 1432 O O . PHE A 1 177 ? 8.876 2.468 -30.936 1.00 73.25 177 PHE A O 1
ATOM 1439 N N . PRO A 1 178 ? 10.420 1.016 -31.691 1.00 64.31 178 PRO A N 1
ATOM 1440 C CA . PRO A 1 178 ? 9.592 -0.159 -31.441 1.00 64.31 178 PRO A CA 1
ATOM 1441 C C . PRO A 1 178 ? 9.397 -0.408 -29.945 1.00 64.31 178 PRO A C 1
ATOM 1443 O O . PRO A 1 178 ? 10.338 -0.355 -29.148 1.00 64.31 178 PRO A O 1
ATOM 1446 N N . MET A 1 179 ? 8.177 -0.802 -29.571 1.00 63.28 179 MET A N 1
ATOM 1447 C CA . MET A 1 179 ? 7.933 -1.425 -28.273 1.00 63.28 179 MET A CA 1
ATOM 1448 C C . MET A 1 179 ? 8.569 -2.816 -28.248 1.00 63.28 179 MET A C 1
ATOM 1450 O O . MET A 1 179 ? 7.986 -3.778 -28.741 1.00 63.28 179 MET A O 1
ATOM 1454 N N . TYR A 1 180 ? 9.736 -2.955 -27.623 1.00 53.34 180 TYR A N 1
ATOM 1455 C CA . TYR A 1 180 ? 10.111 -4.260 -27.093 1.00 53.34 180 TYR A CA 1
ATOM 1456 C C . TYR A 1 180 ? 9.355 -4.484 -25.786 1.00 53.34 180 TYR A C 1
ATOM 1458 O O . TYR A 1 180 ? 9.282 -3.588 -24.941 1.00 53.34 180 TYR A O 1
ATOM 1466 N N . TYR A 1 181 ? 8.797 -5.685 -25.628 1.00 50.75 181 TYR A N 1
ATOM 1467 C CA . TYR A 1 181 ? 8.315 -6.180 -24.345 1.00 50.75 181 TYR A CA 1
ATOM 1468 C C . TYR A 1 181 ? 9.410 -5.942 -23.307 1.00 50.75 181 TYR A C 1
ATOM 1470 O O . TYR A 1 181 ? 10.490 -6.528 -23.372 1.00 50.75 181 TYR A O 1
ATOM 1478 N N . VAL A 1 182 ? 9.154 -5.022 -22.382 1.00 47.91 182 VAL A N 1
ATOM 1479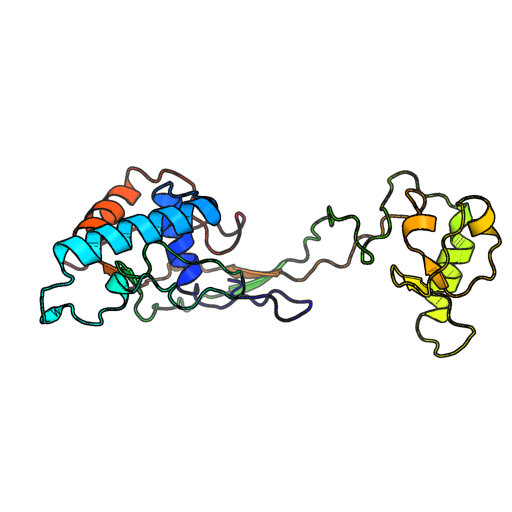 C CA . VAL A 1 182 ? 10.033 -4.820 -21.237 1.00 47.91 182 VAL A CA 1
ATOM 1480 C C . VAL A 1 182 ? 10.019 -6.122 -20.455 1.00 47.91 182 VAL A C 1
ATOM 1482 O O . VAL A 1 182 ? 8.939 -6.648 -20.172 1.00 47.91 182 VAL A O 1
ATOM 1485 N N . SER A 1 183 ? 11.206 -6.633 -20.112 1.00 47.06 183 SER A N 1
ATOM 1486 C CA . SER A 1 183 ? 11.324 -7.787 -19.227 1.00 47.06 183 SER A CA 1
ATOM 1487 C C . SER A 1 183 ? 10.434 -7.544 -18.007 1.00 47.06 183 SER A C 1
ATOM 1489 O O . SER A 1 183 ? 10.573 -6.495 -17.365 1.00 47.06 183 SER A O 1
ATOM 1491 N N . PRO A 1 184 ? 9.485 -8.445 -17.715 1.00 53.78 184 PRO A N 1
ATOM 1492 C CA . PRO A 1 184 ? 8.543 -8.253 -16.628 1.00 53.78 184 PRO A CA 1
ATOM 1493 C C . PRO A 1 184 ? 9.314 -7.936 -15.354 1.00 53.78 184 PRO A C 1
ATOM 1495 O O . PRO A 1 184 ? 10.251 -8.649 -14.990 1.00 53.78 184 PRO A O 1
ATOM 1498 N N . LYS A 1 185 ? 8.942 -6.845 -14.674 1.00 58.56 185 LYS A N 1
ATOM 1499 C CA . LYS A 1 185 ? 9.405 -6.651 -13.301 1.00 58.56 185 LYS A CA 1
ATOM 1500 C C . LYS A 1 185 ? 8.853 -7.826 -12.515 1.00 58.56 185 LYS A C 1
ATOM 1502 O O . LYS A 1 185 ? 7.640 -7.935 -12.375 1.00 58.56 185 LYS A O 1
ATOM 1507 N N . THR A 1 186 ? 9.733 -8.698 -12.049 1.00 62.44 186 THR A N 1
ATOM 1508 C CA . THR A 1 186 ? 9.361 -9.890 -11.298 1.00 62.44 186 THR A CA 1
ATOM 1509 C C . THR A 1 186 ? 8.585 -9.465 -10.048 1.00 62.44 186 THR A C 1
ATOM 1511 O O . THR A 1 186 ? 9.046 -8.637 -9.248 1.00 62.44 186 THR A O 1
ATOM 1514 N N . ARG A 1 187 ? 7.353 -9.969 -9.923 1.00 71.19 187 ARG A N 1
ATOM 1515 C CA . ARG A 1 187 ? 6.462 -9.718 -8.784 1.00 71.19 187 ARG A CA 1
ATOM 1516 C C . ARG A 1 187 ? 6.332 -11.006 -7.992 1.00 71.19 187 ARG A C 1
ATOM 1518 O O . ARG A 1 187 ? 5.748 -11.958 -8.489 1.00 71.19 187 ARG A O 1
ATOM 1525 N N . GLY A 1 188 ? 6.842 -11.041 -6.766 1.00 75.81 188 GLY A N 1
ATOM 1526 C CA . GLY A 1 188 ? 6.616 -12.206 -5.917 1.00 75.81 188 GLY A CA 1
ATOM 1527 C C . GLY A 1 188 ? 5.160 -12.260 -5.449 1.00 75.81 188 GLY A C 1
ATOM 1528 O O . GLY A 1 188 ? 4.598 -11.233 -5.063 1.00 75.81 188 GLY A O 1
ATOM 1529 N N . PHE A 1 189 ? 4.577 -13.447 -5.386 1.00 83.25 189 PHE A N 1
ATOM 1530 C CA . PHE A 1 189 ? 3.279 -13.737 -4.781 1.00 83.25 189 PHE A CA 1
ATOM 1531 C C . PHE A 1 189 ? 3.429 -14.810 -3.703 1.00 83.25 189 PHE A C 1
ATOM 1533 O O . PHE A 1 189 ? 4.382 -15.587 -3.700 1.00 83.25 189 PHE A O 1
ATOM 1540 N N . VAL A 1 190 ? 2.487 -14.816 -2.761 1.00 87.12 190 VAL A N 1
ATOM 1541 C CA . VAL A 1 190 ? 2.399 -15.808 -1.686 1.00 87.12 190 VAL A CA 1
ATOM 1542 C C . VAL A 1 190 ? 0.992 -16.384 -1.717 1.00 87.12 190 VAL A C 1
ATOM 1544 O O . VAL A 1 190 ? 0.025 -15.625 -1.756 1.00 87.12 190 VAL A O 1
ATOM 1547 N N . VAL A 1 191 ? 0.888 -17.708 -1.716 1.00 88.25 191 VAL A N 1
ATOM 1548 C CA . VAL A 1 191 ? -0.369 -18.456 -1.732 1.00 88.25 191 VAL A CA 1
ATOM 1549 C C . VAL A 1 191 ? -0.344 -19.475 -0.610 1.00 88.25 191 VAL A C 1
ATOM 1551 O O . VAL A 1 191 ? 0.684 -20.075 -0.314 1.00 88.25 191 VAL A O 1
ATOM 1554 N N . THR A 1 192 ? -1.497 -19.668 0.006 1.00 90.31 192 THR A N 1
ATOM 1555 C CA . THR A 1 192 ? -1.735 -20.657 1.052 1.00 90.31 192 THR A CA 1
ATOM 1556 C C . THR A 1 192 ? -3.207 -21.040 1.005 1.00 90.31 192 THR A C 1
ATOM 1558 O O . THR A 1 192 ? -4.053 -20.239 0.594 1.00 90.31 192 THR A O 1
ATOM 1561 N N . ARG A 1 193 ? -3.513 -22.280 1.378 1.00 90.25 193 ARG A N 1
ATOM 1562 C CA . ARG A 1 193 ? -4.882 -22.761 1.588 1.00 90.25 193 ARG A CA 1
ATOM 1563 C C . ARG A 1 193 ? -5.331 -22.530 3.028 1.00 90.25 193 ARG A C 1
ATOM 1565 O O . ARG A 1 193 ? -6.532 -22.494 3.289 1.00 90.25 193 ARG A O 1
ATOM 1572 N N . THR A 1 194 ? -4.388 -22.361 3.949 1.00 91.75 194 THR A N 1
ATOM 1573 C CA . THR A 1 194 ? -4.659 -22.090 5.359 1.00 91.75 194 THR A CA 1
ATOM 1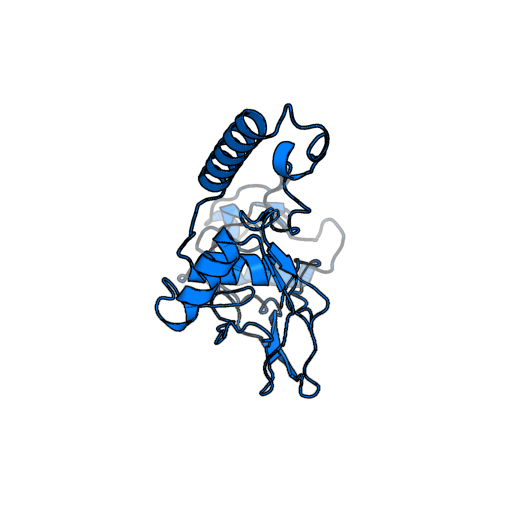574 C C . THR A 1 194 ? -4.755 -20.579 5.594 1.00 91.75 194 THR A C 1
ATOM 1576 O O . THR A 1 194 ? -3.902 -19.817 5.141 1.00 91.75 194 THR A O 1
ATOM 1579 N N . PRO A 1 195 ? -5.772 -20.088 6.321 1.00 90.56 195 PRO A N 1
ATOM 1580 C CA . PRO A 1 195 ? -5.888 -18.662 6.592 1.00 90.56 195 PRO A CA 1
ATOM 1581 C C . PRO A 1 195 ? -4.768 -18.175 7.519 1.00 90.56 195 PRO A C 1
ATOM 1583 O O . PRO A 1 195 ? -4.446 -18.816 8.522 1.00 90.56 195 PRO A O 1
ATOM 1586 N N . TYR A 1 196 ? -4.241 -16.982 7.239 1.00 91.25 196 TYR A N 1
ATOM 1587 C CA . TYR A 1 196 ? -3.459 -16.237 8.224 1.00 91.25 196 TYR A CA 1
ATOM 1588 C C . TYR A 1 196 ? -4.344 -15.884 9.418 1.00 91.25 196 TYR A C 1
ATOM 1590 O O . TYR A 1 196 ? -5.467 -15.409 9.242 1.00 91.25 196 TYR A O 1
ATOM 1598 N N . ARG A 1 197 ? -3.819 -16.043 10.636 1.00 92.50 197 ARG A N 1
ATOM 1599 C CA . ARG A 1 197 ? -4.470 -15.525 11.847 1.00 92.50 197 ARG A CA 1
ATOM 1600 C C . ARG A 1 197 ? -3.632 -14.398 12.413 1.00 92.50 197 ARG A C 1
ATOM 1602 O O . ARG A 1 197 ? -2.468 -14.594 12.751 1.00 92.50 197 ARG A O 1
ATOM 1609 N N . ILE A 1 198 ? -4.218 -13.212 12.488 1.00 92.75 198 ILE A N 1
ATOM 1610 C CA . ILE A 1 198 ? -3.537 -12.007 12.955 1.00 92.75 198 ILE A CA 1
ATOM 1611 C C . ILE A 1 198 ? -4.312 -11.510 14.172 1.00 92.75 198 ILE A C 1
ATOM 1613 O O . ILE A 1 198 ? -5.398 -10.963 13.990 1.00 92.75 198 ILE A O 1
ATOM 1617 N N . PRO A 1 199 ? -3.801 -11.709 15.400 1.00 93.56 199 PRO A N 1
ATOM 1618 C CA . PRO A 1 199 ? -4.439 -11.140 16.575 1.00 93.56 199 PRO A CA 1
ATOM 1619 C C . PRO A 1 199 ? -4.367 -9.614 16.503 1.00 93.56 199 PRO A C 1
ATOM 1621 O O . PRO A 1 199 ? -3.343 -9.041 16.111 1.00 93.56 199 PRO A O 1
ATOM 1624 N N . VAL A 1 200 ? -5.462 -8.949 16.863 1.00 92.56 200 VAL A N 1
ATOM 1625 C CA . VAL A 1 200 ? -5.567 -7.490 16.804 1.00 92.56 200 VAL A CA 1
ATOM 1626 C C . VAL A 1 200 ? -6.092 -6.936 18.119 1.00 92.56 200 VAL A C 1
ATOM 1628 O O . VAL A 1 200 ? -6.946 -7.534 18.766 1.00 92.56 200 VAL A O 1
ATOM 1631 N N . ARG A 1 201 ? -5.617 -5.748 18.492 1.00 93.19 201 ARG A N 1
ATOM 1632 C CA . ARG A 1 201 ? -6.237 -4.929 19.540 1.00 93.19 201 ARG A CA 1
ATOM 1633 C C . ARG A 1 201 ? -6.767 -3.663 18.909 1.00 93.19 201 ARG A C 1
ATOM 1635 O O . ARG A 1 201 ? -6.037 -2.987 18.185 1.00 93.19 201 ARG A O 1
ATOM 1642 N N . ALA A 1 202 ? -8.014 -3.331 19.207 1.00 93.62 202 ALA A N 1
ATOM 1643 C CA . ALA A 1 202 ? -8.671 -2.151 18.679 1.00 93.62 202 ALA A CA 1
ATOM 1644 C C . ALA A 1 202 ? -9.327 -1.344 19.799 1.00 93.62 202 ALA A C 1
ATOM 1646 O O . ALA A 1 202 ? -9.701 -1.876 20.843 1.00 93.62 202 ALA A O 1
ATOM 1647 N N . THR A 1 203 ? -9.509 -0.045 19.571 1.00 92.62 203 THR A N 1
ATOM 1648 C CA . THR A 1 203 ? -10.404 0.746 20.428 1.00 92.62 203 THR A CA 1
ATOM 1649 C C . THR A 1 203 ? -11.858 0.292 20.236 1.00 92.62 203 THR A C 1
ATOM 1651 O O . THR A 1 203 ? -12.203 -0.139 19.134 1.00 92.62 203 THR A O 1
ATOM 1654 N N . PRO A 1 204 ? -12.746 0.439 21.240 1.00 93.00 204 PRO A N 1
ATOM 1655 C CA . PRO A 1 204 ? -14.118 -0.080 21.163 1.00 93.00 204 PRO A CA 1
ATOM 1656 C C . PRO A 1 204 ? -14.918 0.407 19.948 1.00 93.00 204 PRO A C 1
ATOM 1658 O O . PRO A 1 204 ? -15.739 -0.318 19.396 1.00 93.00 204 PRO A O 1
ATOM 1661 N N . THR A 1 205 ? -14.687 1.645 19.505 1.00 92.75 205 THR A N 1
ATOM 1662 C CA . THR A 1 205 ? -15.356 2.189 18.316 1.00 92.75 205 THR A CA 1
ATOM 1663 C C . THR A 1 205 ? -14.869 1.524 17.035 1.00 92.75 205 THR A C 1
ATOM 1665 O O . THR A 1 205 ? -15.697 1.141 16.217 1.00 92.75 205 THR A O 1
ATOM 1668 N N . VAL A 1 206 ? -13.554 1.348 16.874 1.00 93.81 206 VAL A N 1
ATOM 1669 C CA . VAL A 1 206 ? -13.002 0.650 15.704 1.00 93.81 206 VAL A CA 1
ATOM 1670 C C . VAL A 1 206 ? -13.398 -0.821 15.721 1.00 93.81 206 VAL A C 1
ATOM 1672 O O . VAL A 1 206 ? -13.793 -1.333 14.684 1.00 93.81 206 VAL A O 1
ATOM 1675 N N . TRP A 1 207 ? -13.382 -1.481 16.881 1.00 94.06 207 TRP A N 1
ATOM 1676 C CA . TRP A 1 207 ? -13.812 -2.876 16.999 1.00 94.06 207 TRP A CA 1
ATOM 1677 C C . TRP A 1 207 ? -15.247 -3.085 16.502 1.00 94.06 207 TRP A C 1
ATOM 1679 O O . TRP A 1 207 ? -15.474 -3.917 15.634 1.00 94.06 207 TRP A O 1
ATOM 1689 N N . ARG A 1 208 ? -16.192 -2.245 16.945 1.00 92.38 208 ARG A N 1
ATOM 1690 C CA . ARG A 1 208 ? -17.582 -2.303 16.465 1.00 92.38 208 ARG A CA 1
ATOM 1691 C C . ARG A 1 208 ? -17.709 -2.094 14.958 1.00 92.38 208 ARG A C 1
ATOM 1693 O O . ARG A 1 208 ? -18.565 -2.702 14.336 1.00 92.38 208 ARG A O 1
ATOM 1700 N N . MET A 1 209 ? -16.880 -1.234 14.361 1.00 93.19 209 MET A N 1
ATOM 1701 C CA . MET A 1 209 ? -16.854 -1.077 12.901 1.00 93.19 209 MET A CA 1
ATOM 1702 C C . MET A 1 209 ? -16.341 -2.352 12.222 1.00 93.19 209 MET A C 1
ATOM 1704 O O . MET A 1 209 ? -16.920 -2.801 11.238 1.00 93.19 209 MET A O 1
ATOM 1708 N N . LEU A 1 210 ? -15.286 -2.958 12.767 1.00 91.81 210 LEU A N 1
ATOM 1709 C CA . LEU A 1 210 ? -14.691 -4.189 12.252 1.00 91.81 210 LEU A CA 1
ATOM 1710 C C . LEU A 1 210 ? -15.666 -5.377 12.311 1.00 91.81 210 LEU A C 1
ATOM 1712 O O . LEU A 1 210 ? -15.748 -6.128 11.345 1.00 91.81 210 LEU A O 1
ATOM 1716 N N . GLU A 1 211 ? -16.468 -5.500 13.370 1.00 90.44 211 GLU A N 1
ATOM 1717 C CA . GLU A 1 211 ? -17.501 -6.544 13.496 1.00 90.44 211 GLU A CA 1
ATOM 1718 C C . GLU A 1 211 ? -18.560 -6.495 12.381 1.00 90.44 211 GLU A C 1
ATOM 1720 O O . GLU A 1 211 ? -19.150 -7.517 12.043 1.00 90.44 211 GLU A O 1
ATOM 1725 N N . THR A 1 212 ? -18.792 -5.329 11.768 1.00 88.25 212 THR A N 1
ATOM 1726 C CA . THR A 1 212 ? -19.784 -5.202 10.683 1.00 88.25 212 THR A CA 1
ATOM 1727 C C . THR A 1 212 ? -19.287 -5.702 9.326 1.00 88.25 212 THR A C 1
ATOM 1729 O O . THR A 1 212 ? -20.103 -5.944 8.431 1.00 88.25 212 THR A O 1
ATOM 1732 N N . LEU A 1 213 ? -17.973 -5.893 9.162 1.00 86.06 213 LEU A N 1
ATOM 1733 C CA . LEU A 1 213 ? -17.356 -6.169 7.861 1.00 86.06 213 LEU A CA 1
ATOM 1734 C C . LEU A 1 213 ? -17.788 -7.501 7.245 1.00 86.06 213 LEU A C 1
ATOM 1736 O O . LEU A 1 213 ? -17.906 -7.575 6.025 1.00 86.06 213 LEU A O 1
ATOM 1740 N N . ASP A 1 214 ? -18.097 -8.512 8.060 1.00 79.00 214 ASP A N 1
ATOM 1741 C CA . ASP A 1 214 ? -18.583 -9.812 7.574 1.00 79.00 214 ASP A CA 1
ATOM 1742 C C . ASP A 1 214 ? -19.926 -9.686 6.822 1.00 79.00 214 ASP A C 1
ATOM 1744 O O . ASP A 1 214 ? -20.242 -10.506 5.963 1.00 79.00 214 ASP A O 1
ATOM 1748 N N . SER A 1 215 ? -20.712 -8.645 7.123 1.00 79.62 215 SER A N 1
ATOM 1749 C CA . SER A 1 215 ? -22.035 -8.406 6.528 1.00 79.62 215 SER A CA 1
ATOM 1750 C C . SER A 1 215 ? -22.077 -7.255 5.520 1.00 79.62 215 SER A C 1
ATOM 1752 O O . SER A 1 215 ? -22.963 -7.222 4.668 1.00 79.62 215 SER A O 1
ATOM 1754 N N . LEU A 1 216 ? -21.147 -6.300 5.621 1.00 80.62 216 LEU A N 1
ATOM 1755 C CA . LEU A 1 216 ? -21.238 -5.012 4.931 1.00 80.62 216 LEU A CA 1
ATOM 1756 C C . LEU A 1 216 ? -19.867 -4.487 4.480 1.00 80.62 216 LEU A C 1
ATOM 1758 O O . LEU A 1 216 ? -19.558 -3.306 4.634 1.00 80.62 216 LEU A O 1
ATOM 1762 N N . ALA A 1 217 ? -19.020 -5.357 3.930 1.00 83.69 217 ALA A N 1
ATOM 1763 C CA . ALA A 1 217 ? -17.795 -4.901 3.283 1.00 83.69 217 ALA A CA 1
ATOM 1764 C C . ALA A 1 217 ? -18.143 -3.960 2.113 1.00 83.69 217 ALA A C 1
ATOM 1766 O O . ALA A 1 217 ? -18.816 -4.347 1.158 1.00 83.69 217 ALA A O 1
ATOM 1767 N N . MET A 1 218 ? -17.677 -2.713 2.190 1.00 87.69 218 MET A N 1
ATOM 1768 C CA . MET A 1 218 ? -18.003 -1.659 1.222 1.00 87.69 218 MET A CA 1
ATOM 1769 C C . MET A 1 218 ? -17.203 -1.778 -0.079 1.00 87.69 218 MET A C 1
ATOM 1771 O O . MET A 1 218 ? -17.605 -1.224 -1.102 1.00 87.69 218 MET A O 1
ATOM 1775 N N . ALA A 1 219 ? -16.070 -2.479 -0.046 1.00 87.19 219 ALA A N 1
ATOM 1776 C CA . ALA A 1 219 ? -15.220 -2.719 -1.201 1.00 87.19 219 ALA A CA 1
ATOM 1777 C C . ALA A 1 219 ? -14.421 -4.031 -1.051 1.00 87.19 219 ALA A C 1
ATOM 1779 O O . ALA A 1 219 ? -14.256 -4.530 0.067 1.00 87.19 219 ALA A O 1
ATOM 1780 N N . PRO A 1 220 ? -13.926 -4.614 -2.164 1.00 87.06 220 PRO A N 1
ATOM 1781 C CA . PRO A 1 220 ? -13.202 -5.882 -2.140 1.00 87.06 220 PRO A CA 1
ATOM 1782 C C . PRO A 1 220 ? -11.924 -5.815 -1.303 1.00 87.06 220 PRO A C 1
ATOM 1784 O O . PRO A 1 220 ? -11.097 -4.926 -1.495 1.00 87.06 220 PRO A O 1
ATOM 1787 N N . THR A 1 221 ? -11.710 -6.796 -0.432 1.00 89.75 221 THR A N 1
ATOM 1788 C CA . THR A 1 221 ? -10.507 -6.909 0.398 1.00 89.75 221 THR A CA 1
ATOM 1789 C C . THR A 1 221 ? -9.336 -7.510 -0.375 1.00 89.75 221 THR A C 1
ATOM 1791 O O . THR A 1 221 ? -9.439 -8.576 -0.981 1.00 89.75 221 THR A O 1
ATOM 1794 N N . TYR A 1 222 ? -8.186 -6.838 -0.332 1.00 89.00 222 TYR A N 1
ATOM 1795 C CA . TYR A 1 222 ? -6.948 -7.320 -0.940 1.00 89.00 222 TYR A CA 1
ATOM 1796 C C . TYR A 1 222 ? -5.718 -6.888 -0.136 1.00 89.00 222 TYR A C 1
ATOM 1798 O O . TYR A 1 222 ? -5.726 -5.852 0.533 1.00 89.00 222 TYR A O 1
ATOM 1806 N N . LEU A 1 223 ? -4.642 -7.673 -0.225 1.00 87.25 223 LEU A N 1
ATOM 1807 C CA . LEU A 1 223 ? -3.351 -7.389 0.402 1.00 87.25 223 LEU A CA 1
ATOM 1808 C C . LEU A 1 223 ? -2.326 -6.948 -0.649 1.00 87.25 223 LEU A C 1
ATOM 1810 O O . LEU A 1 223 ? -1.941 -7.702 -1.540 1.00 87.25 223 LEU A O 1
ATOM 1814 N N . GLY A 1 224 ? -1.830 -5.720 -0.506 1.00 78.44 224 GLY A N 1
ATOM 1815 C CA . GLY A 1 224 ? -0.835 -5.147 -1.410 1.00 78.44 224 GLY A CA 1
ATOM 1816 C C . GLY A 1 224 ? -1.469 -4.553 -2.665 1.00 78.44 224 GLY A C 1
ATOM 1817 O O . GLY A 1 224 ? -1.795 -3.369 -2.671 1.00 78.44 224 GLY A O 1
ATOM 1818 N N . THR A 1 225 ? -1.613 -5.347 -3.726 1.00 75.62 225 THR A N 1
ATOM 1819 C CA . THR A 1 225 ? -2.194 -4.906 -5.007 1.00 75.62 225 THR A CA 1
ATOM 1820 C C . THR A 1 225 ? -3.621 -5.417 -5.172 1.00 75.62 225 THR A C 1
ATOM 1822 O O . THR A 1 225 ? -4.027 -6.375 -4.517 1.00 75.62 225 THR A O 1
ATOM 1825 N N . SER A 1 226 ? -4.367 -4.826 -6.107 1.00 76.56 226 SER A N 1
ATOM 1826 C CA . SER A 1 226 ? -5.720 -5.259 -6.475 1.00 76.56 226 SER A CA 1
ATOM 1827 C C . SER A 1 226 ? -5.786 -6.656 -7.104 1.00 76.56 226 SER A C 1
ATOM 1829 O O . SER A 1 226 ? -6.858 -7.057 -7.523 1.00 76.56 226 SER A O 1
ATOM 1831 N N . GLU A 1 227 ? -4.673 -7.377 -7.228 1.00 77.62 227 GLU A N 1
ATOM 1832 C CA . GLU A 1 227 ? -4.632 -8.781 -7.666 1.00 77.62 227 GLU A CA 1
ATOM 1833 C C . GLU A 1 227 ? -4.546 -9.741 -6.464 1.00 77.62 227 GLU A C 1
ATOM 1835 O O . GLU A 1 227 ? -4.849 -10.922 -6.586 1.00 77.62 227 GLU A O 1
ATOM 1840 N N . GLY A 1 228 ? -4.154 -9.247 -5.284 1.00 81.69 228 GLY A N 1
ATOM 1841 C CA . GLY A 1 228 ? -3.999 -10.034 -4.059 1.00 81.69 228 GLY A CA 1
ATOM 1842 C C . GLY A 1 228 ? -5.291 -10.145 -3.255 1.00 81.69 228 GLY A C 1
ATOM 1843 O O . GLY A 1 228 ? -5.295 -9.785 -2.078 1.00 81.69 228 GLY A O 1
ATOM 1844 N N . TRP A 1 229 ? -6.393 -10.555 -3.887 1.00 88.69 229 TRP A N 1
ATO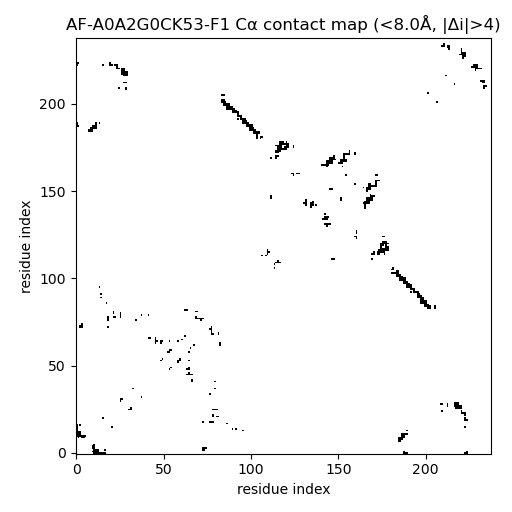M 1845 C CA . TRP A 1 229 ? -7.703 -10.654 -3.231 1.00 88.69 229 TRP A CA 1
ATOM 1846 C C . TRP A 1 229 ? -7.666 -11.664 -2.090 1.00 88.69 229 TRP A C 1
ATOM 1848 O O . TRP A 1 229 ? -7.094 -12.746 -2.216 1.00 88.69 229 TRP A O 1
ATOM 1858 N N . VAL A 1 230 ? -8.299 -11.309 -0.977 1.00 89.19 230 VAL A N 1
ATOM 1859 C CA . VAL A 1 230 ? -8.395 -12.173 0.197 1.00 89.19 230 VAL A CA 1
ATOM 1860 C C . VAL A 1 230 ? -9.807 -12.146 0.746 1.00 89.19 230 VAL A C 1
ATOM 1862 O O . VAL A 1 230 ? -10.457 -11.104 0.747 1.00 89.19 230 VAL A O 1
ATOM 1865 N N . ALA A 1 231 ? -10.262 -13.284 1.255 1.00 89.31 231 ALA A N 1
ATOM 1866 C CA . ALA A 1 231 ? -11.421 -13.321 2.130 1.00 89.31 231 ALA A CA 1
ATOM 1867 C C . ALA A 1 231 ? -10.969 -12.999 3.557 1.00 89.31 231 ALA A C 1
ATOM 1869 O O . ALA A 1 231 ? -9.957 -13.520 4.032 1.00 89.31 231 ALA A O 1
ATOM 1870 N N . THR A 1 232 ? -11.720 -12.144 4.240 1.00 89.00 232 THR A N 1
ATOM 1871 C CA . THR A 1 232 ? -11.460 -11.765 5.628 1.00 89.00 232 THR A CA 1
ATOM 1872 C C . THR A 1 232 ? -12.608 -12.229 6.500 1.00 89.00 232 THR A C 1
ATOM 1874 O O . THR A 1 232 ? -13.760 -12.149 6.087 1.00 89.00 232 THR A O 1
ATOM 1877 N N . LYS A 1 233 ? -12.286 -12.676 7.711 1.00 89.94 233 LYS A N 1
ATOM 1878 C CA . LYS A 1 233 ? -13.262 -12.946 8.761 1.00 89.94 233 LYS A CA 1
ATOM 1879 C C . LYS A 1 233 ? -12.759 -12.319 10.048 1.00 89.94 233 LYS A C 1
ATOM 1881 O O . LYS A 1 233 ? -11.584 -12.492 10.380 1.00 89.94 233 LYS A O 1
ATOM 1886 N N . ILE A 1 234 ? -13.630 -11.603 10.749 1.00 89.88 234 ILE A N 1
ATOM 1887 C CA . ILE A 1 234 ? -13.307 -10.997 12.042 1.00 89.88 234 ILE A CA 1
ATOM 1888 C C . ILE A 1 234 ? -14.057 -11.751 13.131 1.00 89.88 234 ILE A C 1
ATOM 1890 O O . ILE A 1 234 ? -15.263 -11.955 13.059 1.00 89.88 234 ILE A O 1
ATOM 1894 N N . SER A 1 235 ? -13.323 -12.195 14.143 1.00 86.00 235 SER A N 1
ATOM 1895 C CA . SER A 1 235 ? -13.884 -12.892 15.295 1.00 86.00 235 SER A CA 1
ATOM 1896 C C . SER A 1 235 ? -13.226 -12.393 16.570 1.00 86.00 235 SER A C 1
ATOM 1898 O O . SER A 1 235 ? -12.018 -12.155 16.594 1.00 86.00 235 SER A O 1
ATOM 1900 N N . SER A 1 236 ? -14.016 -12.255 17.629 1.00 81.12 236 SER A N 1
ATOM 1901 C CA . SER A 1 236 ? -13.502 -12.191 18.992 1.00 81.12 236 SER A CA 1
ATOM 1902 C C . SER A 1 236 ? -13.175 -13.602 19.471 1.00 81.12 236 SER A C 1
ATOM 1904 O O . SER A 1 236 ? -13.956 -14.531 19.259 1.00 81.12 236 SER A O 1
ATOM 1906 N N . ASP A 1 237 ? -12.035 -13.755 20.139 1.00 64.81 237 ASP A N 1
ATOM 1907 C CA . ASP A 1 237 ? -11.822 -14.896 21.024 1.00 64.81 237 ASP A CA 1
ATOM 1908 C C . ASP A 1 237 ? -12.676 -14.631 22.276 1.00 64.81 237 ASP A C 1
ATOM 1910 O O . ASP A 1 237 ? -12.289 -13.843 23.142 1.00 64.81 237 ASP A O 1
ATOM 1914 N N . VAL A 1 238 ? -13.893 -15.184 22.302 1.00 43.19 238 VAL A N 1
ATOM 1915 C CA . VAL A 1 238 ? -14.723 -15.295 23.516 1.00 43.19 238 VAL A CA 1
ATOM 1916 C C . VAL A 1 238 ? -14.464 -16.651 24.146 1.00 43.19 238 VAL A C 1
ATOM 1918 O O . VAL A 1 238 ? -14.534 -17.653 23.399 1.00 43.19 238 VAL A O 1
#

Radius of gyration: 25.48 Å; Cα contacts (8 Å, |Δi|>4): 340; chains: 1; bounding box: 57×44×74 Å

Organism: NCBI:txid438751

pLDDT: mean 79.41, std 14.6, range [34.72, 94.06]

Secondary structure (DSSP, 8-state):
-BSS--TT-BPBPSS--HHHHHHHHHHHTT----HHHHHHHHHHHHHHHHHHHTT-GGGTT-HHHHT---S--TT----TTTTTEEE---B--S--EEEEE---------STTS---BSS--GGGHHHHHHHHHSTT--STT--EEE-STTSBP--TTGGGT---SEEEGGGGTTTSB---PPP--EEEEE-SSPPB--EEE-HHHHHHHHTHHHH-SS--BSSSTT-B---------

Solvent-accessible surface area (backbone atoms only — not comparable to full-atom values): 14203 Å² total; per-residue (Å²): 48,58,70,49,73,65,79,79,40,36,57,38,42,95,58,77,54,69,70,34,55,46,51,22,51,36,33,21,72,54,61,82,62,54,74,68,57,46,52,53,51,45,52,51,53,19,52,52,45,36,73,75,39,59,85,40,73,91,51,60,87,40,64,61,57,67,55,63,76,67,79,52,44,83,82,71,52,67,60,92,48,66,82,41,45,46,77,52,82,60,48,75,52,89,67,66,44,74,50,70,44,68,69,50,75,79,78,91,57,82,44,85,96,32,49,36,68,24,97,55,56,42,74,72,46,47,66,54,53,50,48,38,59,71,24,62,84,54,86,63,82,84,31,37,47,74,34,83,54,91,85,28,46,78,46,56,64,81,57,54,63,76,56,83,73,35,41,34,19,38,76,30,48,36,56,36,33,66,66,69,84,63,79,37,59,42,34,40,45,68,47,59,90,57,75,73,45,63,52,71,52,55,41,75,71,54,42,59,56,52,66,44,40,80,82,58,52,66,38,85,36,31,48,73,47,97,82,37,66,51,89,79,83,79,80,80,95,124

InterPro domains:
  IPR013422 CRISPR-associated protein Cas5, N-terminal [TIGR02593] (11-30)
  IPR020031 CRISPR-associated protein Cas5p [PF27788] (1-233)

Foldseek 3Di:
DFLDDPDLARDDDLDFDPLLVLVLLCQQLVVPDDPVVLLVVLVVQLVVCCVVCVPPPVCPPPVSNVSDFDDQRPVNDGGPCVRFKDWDDKDGDPQKDKDWDFDADPPPDCAQVDLAAAPAADCLCVVVVVQQVVLVPPDDPSAADEEQDPPADADAQVCNSPDPDRHHYSCNCHHHHHDDRDRHSIHMDMDDPDDMDIDMDGDPVVLVSSQCSVPRRPHFGAGDDPVRGDDDDDDDPD